Protein 2QU8 (pdb70)

Foldseek 3Di:
DFPDDQAAEEEEEAFAAPLCLVLLLCVQLVNCWDQTPCSKIWGWDDDPNGIYIYIDDPPQRRAADPPDDPVSVVVLLSNLNGLYEYEYEDACLCPSVDHLVVRLVSCVRRCVSHLAEYEYEHEPCVNQVPDDPVSVVSVVCCVVVHPRHYHYFYYYSVVGPRSVVSVVVRSVSSVVRVVVVVVVVVVVVVVVVD

Secondary structure (DSSP, 8-state):
--S--TTSEEEEEE-STTSSHHHHHHHHTTT-EEEE---EEEEEEEETTEEEEEEE-TTTTTS-GGG--HHHHHHHHHHHTSSEEEEEEEETT-TTSS-HHHHHHHHHHHHT-----EEEEEE-GGG-----HHHHHHHHHHHHH--S-EEEEE--TTT-TTHHHHHHHHHHHHHHHHHHHHHHHHHHHHHHH-

B-factor: mean 37.24, std 9.61, range [20.48, 65.01]

CATH classification: 3.40.50.300

Structure (mmCIF, N/CA/C/O backbone):
data_2QU8
#
_entry.id   2QU8
#
_cell.length_a   56.377
_cell.length_b   77.162
_cell.length_c   40.196
_cell.angle_alpha   90.000
_cell.angle_beta   90.000
_cell.angle_gamma   90.000
#
_symmetry.space_group_name_H-M   'P 21 21 2'
#
loop_
_entity.id
_entity.type
_entity.pdbx_description
1 polymer 'Putative nucleolar GTP-binding protein 1'
2 non-polymer "GUANOSINE-5'-DIPHOSPHATE"
3 water water
#
loop_
_atom_site.group_PDB
_atom_site.id
_atom_site.type_symbol
_atom_site.label_atom_id
_atom_site.label_alt_id
_atom_site.label_comp_id
_atom_site.label_asym_id
_atom_site.label_entity_id
_atom_site.label_seq_id
_atom_site.pdbx_PDB_ins_code
_atom_site.Cartn_x
_atom_site.Cartn_y
_atom_site.Cartn_z
_atom_site.occupancy
_atom_site.B_iso_or_equiv
_atom_site.auth_seq_id
_atom_site.auth_comp_id
_atom_site.auth_asym_id
_atom_site.auth_atom_id
_atom_site.pdbx_PDB_model_num
ATOM 1 N N . LEU A 1 22 ? 46.721 26.869 -5.201 1.00 49.86 22 LEU A N 1
ATOM 2 C CA . LEU A 1 22 ? 47.101 27.593 -6.452 1.00 49.53 22 LEU A CA 1
ATOM 3 C C . LEU A 1 22 ? 45.947 28.435 -7.042 1.00 49.01 22 LEU A C 1
ATOM 4 O O . LEU A 1 22 ? 46.117 29.640 -7.242 1.00 49.23 22 LEU A O 1
ATOM 9 N N . PRO A 1 23 ? 44.779 27.819 -7.338 1.00 48.39 23 PRO A N 1
ATOM 10 C CA . PRO A 1 23 ? 43.693 28.696 -7.780 1.00 47.74 23 PRO A CA 1
ATOM 11 C C . PRO A 1 23 ? 43.078 29.473 -6.621 1.00 46.98 23 PRO A C 1
ATOM 12 O O . PRO A 1 23 ? 42.419 28.884 -5.766 1.00 47.41 23 PRO A O 1
ATOM 16 N N . SER A 1 24 ? 43.318 30.781 -6.589 1.00 45.72 24 SER A N 1
ATOM 17 C CA . SER A 1 24 ? 42.681 31.683 -5.623 1.00 44.31 24 SER A CA 1
ATOM 18 C C . SER A 1 24 ? 42.629 31.151 -4.180 1.00 43.16 24 SER A C 1
ATOM 19 O O . SER A 1 24 ? 41.569 31.141 -3.549 1.00 43.40 24 SER A O 1
ATOM 21 N N . ILE A 1 25 ? 43.771 30.693 -3.675 1.00 41.68 25 ILE A N 1
ATOM 22 C CA . ILE A 1 25 ? 43.895 30.310 -2.273 1.00 40.38 25 ILE A CA 1
ATOM 23 C C . ILE A 1 25 ? 44.838 31.296 -1.591 1.00 39.24 25 ILE A C 1
ATOM 24 O O . ILE A 1 25 ? 45.926 31.565 -2.094 1.0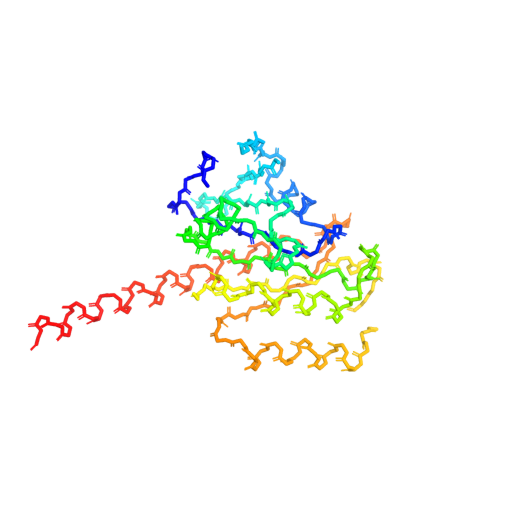0 38.84 25 ILE A O 1
ATOM 29 N N . ASN A 1 26 ? 44.424 31.832 -0.448 1.00 37.98 26 ASN A N 1
ATOM 30 C CA . ASN A 1 26 ? 45.342 32.609 0.367 1.00 36.93 26 ASN A CA 1
ATOM 31 C C . ASN A 1 26 ? 46.264 31.686 1.178 1.00 36.65 26 ASN A C 1
ATOM 32 O O . ASN A 1 26 ? 45.799 30.972 2.064 1.00 36.08 26 ASN A O 1
ATOM 37 N N . PRO A 1 27 ? 47.577 31.712 0.884 1.00 36.72 27 PRO A N 1
ATOM 38 C CA . PRO A 1 27 ? 48.531 30.783 1.515 1.00 36.61 27 PRO A CA 1
ATOM 39 C C . PRO A 1 27 ? 48.843 31.101 2.984 1.00 36.43 27 PRO A C 1
ATOM 40 O O . PRO A 1 27 ? 49.424 30.266 3.683 1.00 36.95 27 PRO A O 1
ATOM 44 N N . HIS A 1 28 ? 48.439 32.283 3.444 1.00 35.86 28 HIS A N 1
ATOM 45 C CA . HIS A 1 28 ? 48.752 32.745 4.797 1.00 35.36 28 HIS A CA 1
ATOM 46 C C . HIS A 1 28 ? 47.643 32.463 5.818 1.00 34.45 28 HIS A C 1
ATOM 47 O O . HIS A 1 28 ? 47.903 32.417 7.024 1.00 34.79 28 HIS A O 1
ATOM 54 N N . LYS A 1 29 ? 46.415 32.266 5.342 1.00 32.92 29 LYS A N 1
ATOM 55 C CA . LYS A 1 29 ? 45.284 31.982 6.229 1.00 31.81 29 LYS A CA 1
ATOM 56 C C . LYS A 1 29 ? 45.432 30.592 6.847 1.00 30.17 29 LYS A C 1
ATOM 57 O O . LYS A 1 29 ? 45.809 29.644 6.167 1.00 29.57 29 LYS A O 1
ATOM 63 N N . LYS A 1 30 ? 45.137 30.485 8.140 1.00 29.00 30 LYS A N 1
ATOM 64 C CA . LYS A 1 30 ? 45.091 29.192 8.822 1.00 28.18 30 LYS A CA 1
ATOM 65 C C . LYS A 1 30 ? 44.171 28.230 8.061 1.00 27.38 30 LYS A C 1
ATOM 66 O O . LYS A 1 30 ? 43.023 28.562 7.756 1.00 27.04 30 LYS A O 1
ATOM 72 N N . THR A 1 31 ? 44.690 27.047 7.748 1.00 26.33 31 THR A N 1
ATOM 73 C CA . THR A 1 31 ? 44.003 26.127 6.854 1.00 25.21 31 THR A CA 1
ATOM 74 C C . THR A 1 31 ? 43.977 24.695 7.371 1.00 24.73 31 THR A C 1
ATOM 75 O O . THR A 1 31 ? 44.989 24.174 7.847 1.00 24.69 31 THR A O 1
ATOM 79 N N . ILE A 1 32 ? 42.823 24.051 7.253 1.00 23.82 32 ILE A N 1
ATOM 80 C CA . ILE A 1 32 ? 42.774 22.594 7.323 1.00 23.24 32 ILE A CA 1
ATOM 81 C C . ILE A 1 32 ? 42.813 22.035 5.888 1.00 22.80 32 ILE A C 1
ATOM 82 O O . ILE A 1 32 ? 41.976 22.369 5.050 1.00 23.00 32 ILE A O 1
ATOM 87 N N . ILE A 1 33 ? 43.811 21.210 5.611 1.00 22.45 33 ILE A N 1
ATOM 88 C CA . ILE A 1 33 ? 43.941 20.568 4.307 1.00 22.53 33 ILE A CA 1
ATOM 89 C C . ILE A 1 33 ? 43.354 19.176 4.406 1.00 22.19 33 ILE A C 1
ATOM 90 O O . ILE A 1 33 ? 43.888 18.329 5.120 1.00 22.43 33 ILE A O 1
ATOM 95 N N . LEU A 1 34 ? 42.246 18.941 3.708 1.00 22.60 34 LEU A N 1
ATOM 96 C CA . LEU A 1 34 ? 41.618 17.626 3.739 1.00 22.75 34 LEU A CA 1
ATOM 97 C C . LEU A 1 34 ? 42.279 16.652 2.776 1.00 22.75 34 LEU A C 1
ATOM 98 O O . LEU A 1 34 ? 42.569 16.993 1.622 1.00 22.60 34 LEU A O 1
ATOM 103 N N . SER A 1 35 ? 42.483 15.431 3.261 1.00 22.72 35 SER A N 1
ATOM 104 C CA . SER A 1 35 ? 43.065 14.352 2.469 1.00 23.29 35 SER A CA 1
ATOM 105 C C . SER A 1 35 ? 42.448 13.015 2.888 1.00 23.07 35 SER A C 1
ATOM 106 O O . SER A 1 35 ? 41.881 12.898 3.973 1.00 23.28 35 SER A O 1
ATOM 109 N N . GLY A 1 36 ? 42.553 12.011 2.025 1.00 23.10 36 GLY A N 1
ATOM 110 C CA . GLY A 1 36 ? 41.906 10.729 2.254 1.00 22.96 36 GLY A CA 1
ATOM 111 C C . GLY A 1 36 ? 41.299 10.183 0.980 1.00 22.86 36 GLY A C 1
ATOM 112 O O . GLY A 1 36 ? 41.052 10.937 0.034 1.00 23.12 36 GLY A O 1
ATOM 113 N N . ALA A 1 37 ? 41.055 8.875 0.957 1.00 22.75 37 ALA A N 1
ATOM 114 C CA . ALA A 1 37 ? 40.526 8.186 -0.225 1.00 22.47 37 ALA A CA 1
ATOM 115 C C . ALA A 1 37 ? 39.175 8.747 -0.678 1.00 22.53 37 ALA A C 1
ATOM 116 O O . ALA A 1 37 ? 38.500 9.436 0.094 1.00 21.88 37 ALA A O 1
ATOM 118 N N . PRO A 1 38 ? 38.795 8.494 -1.954 1.00 22.76 38 PRO A N 1
ATOM 119 C CA . PRO A 1 38 ? 37.454 8.876 -2.374 1.00 22.66 38 PRO A CA 1
ATOM 120 C C . PRO A 1 38 ? 36.380 8.251 -1.483 1.00 22.67 38 PRO A C 1
ATOM 121 O O . PRO A 1 38 ? 36.506 7.097 -1.074 1.00 22.15 38 PRO A O 1
ATOM 125 N N . ASN A 1 39 ? 35.356 9.047 -1.183 1.00 23.10 39 ASN A N 1
ATOM 126 C CA . ASN A 1 39 ? 34.144 8.621 -0.468 1.00 24.18 39 ASN A CA 1
ATOM 127 C C . ASN A 1 39 ? 34.317 8.337 1.025 1.00 23.41 39 ASN A C 1
ATOM 128 O O . ASN A 1 39 ? 33.516 7.620 1.628 1.00 23.86 39 ASN A O 1
ATOM 133 N N . VAL A 1 40 ? 35.342 8.936 1.617 1.00 22.79 40 VAL A N 1
ATOM 134 C CA . VAL A 1 40 ? 35.579 8.775 3.067 1.00 22.56 40 VAL A CA 1
ATOM 135 C C . VAL A 1 40 ? 34.879 9.826 3.909 1.00 22.43 40 VAL A C 1
ATOM 136 O O . VAL A 1 40 ? 34.819 9.686 5.126 1.00 23.13 40 VAL A O 1
ATOM 140 N N . GLY A 1 41 ? 34.359 10.867 3.257 1.00 22.82 41 GLY A N 1
ATOM 141 C CA . GLY A 1 41 ? 33.620 11.949 3.935 1.00 22.66 41 GLY A CA 1
ATOM 142 C C . GLY A 1 41 ? 34.314 13.301 3.989 1.00 22.48 41 GLY A C 1
ATOM 143 O O . GLY A 1 41 ? 33.990 14.133 4.843 1.00 22.40 41 GLY A O 1
ATOM 144 N N . LYS A 1 42 ? 35.266 13.533 3.085 1.00 22.80 42 LYS A N 1
ATOM 145 C CA . LYS A 1 42 ? 36.004 14.801 3.057 1.00 22.51 42 LYS A CA 1
ATOM 146 C C . LYS A 1 42 ? 35.110 15.997 2.712 1.00 23.15 42 LYS A C 1
ATOM 147 O O . LYS A 1 42 ? 35.090 16.984 3.452 1.00 22.35 42 LYS A O 1
ATOM 153 N N . SER A 1 43 ? 34.377 15.921 1.598 1.00 23.53 43 SER A N 1
ATOM 154 C CA . SER A 1 43 ? 33.493 17.029 1.214 1.00 24.37 43 SER A CA 1
ATOM 155 C C . SER A 1 43 ? 32.393 17.247 2.246 1.00 23.98 43 SER A C 1
ATOM 156 O O . SER A 1 43 ? 32.008 18.389 2.513 1.00 24.21 43 SER A O 1
ATOM 159 N N . SER A 1 44 ? 31.897 16.155 2.826 1.00 23.48 44 SER A N 1
ATOM 160 C CA . SER A 1 44 ? 30.907 16.240 3.895 1.00 23.07 44 SER A CA 1
ATOM 161 C C . SER A 1 44 ? 31.464 17.020 5.089 1.00 22.77 44 SER A C 1
ATOM 162 O O . SER A 1 44 ? 30.802 17.902 5.628 1.00 22.34 44 SER A O 1
ATOM 165 N N . PHE A 1 45 ? 32.690 16.693 5.486 1.00 22.38 45 PHE A N 1
ATOM 166 C CA . PHE A 1 45 ? 33.321 17.338 6.634 1.00 22.10 45 PHE A CA 1
ATOM 167 C C . PHE A 1 45 ? 33.471 18.831 6.384 1.00 22.60 45 PHE A C 1
ATOM 168 O O . PHE A 1 45 ? 33.124 19.665 7.235 1.00 22.05 45 PHE A O 1
ATOM 176 N N . MET A 1 46 ? 33.987 19.162 5.202 1.00 22.33 46 MET A N 1
ATOM 177 C CA . MET A 1 46 ? 34.154 20.548 4.816 1.00 23.37 46 MET A CA 1
ATOM 178 C C . MET A 1 46 ? 32.833 21.323 4.899 1.00 22.99 46 MET A C 1
ATOM 179 O O . MET A 1 46 ? 32.779 22.409 5.482 1.00 22.47 46 MET A O 1
ATOM 184 N N . ASN A 1 47 ? 31.781 20.769 4.299 1.00 23.82 47 ASN A N 1
ATOM 185 C CA . ASN A 1 47 ? 30.455 21.414 4.297 1.00 24.77 47 ASN A CA 1
ATOM 186 C C . ASN A 1 47 ? 29.842 21.641 5.676 1.00 24.95 47 ASN A C 1
ATOM 187 O O . ASN A 1 47 ? 29.275 22.698 5.941 1.00 25.16 47 ASN A O 1
ATOM 192 N N . ILE A 1 48 ? 29.958 20.647 6.545 1.00 25.25 48 ILE A N 1
ATOM 193 C CA . ILE A 1 48 ? 29.456 20.763 7.912 1.00 25.82 48 ILE A CA 1
ATOM 194 C C . ILE A 1 48 ? 30.124 21.910 8.683 1.00 26.03 48 ILE A C 1
ATOM 195 O O . ILE A 1 48 ? 29.433 22.802 9.189 1.00 25.99 48 ILE A O 1
ATOM 200 N N . VAL A 1 49 ? 31.456 21.902 8.748 1.00 26.41 49 VAL A N 1
ATOM 201 C CA . VAL A 1 49 ? 32.195 22.861 9.576 1.00 26.61 49 VAL A CA 1
ATOM 202 C C . VAL A 1 49 ? 32.177 24.281 9.010 1.00 27.05 49 VAL A C 1
ATOM 203 O O . VAL A 1 49 ? 32.306 25.245 9.752 1.00 27.10 49 VAL A O 1
ATOM 207 N N . SER A 1 50 ? 32.002 24.413 7.699 1.00 27.57 50 SER A N 1
ATOM 208 C CA . SER A 1 50 ? 31.965 25.734 7.091 1.00 28.35 50 SER A CA 1
ATOM 209 C C . SER A 1 50 ? 30.533 26.253 6.879 1.00 28.83 50 SER A C 1
ATOM 210 O O . SER A 1 50 ? 30.345 27.344 6.340 1.00 28.77 50 SER A O 1
ATOM 213 N N . ARG A 1 51 ? 29.542 25.476 7.324 1.00 29.40 51 ARG A N 1
ATOM 214 C CA . ARG A 1 51 ? 28.120 25.734 7.040 1.00 30.15 51 ARG A CA 1
ATOM 215 C C . ARG A 1 51 ? 27.907 26.013 5.551 1.00 30.46 51 ARG A C 1
ATOM 216 O O . ARG A 1 51 ? 27.175 26.934 5.173 1.00 30.33 51 ARG A O 1
ATOM 224 N N . ALA A 1 52 ? 28.573 25.211 4.722 1.00 30.99 52 ALA A N 1
ATOM 225 C CA . ALA A 1 52 ? 28.560 25.344 3.258 1.00 31.50 52 ALA A CA 1
ATOM 226 C C . ALA A 1 52 ? 29.036 26.695 2.705 1.00 31.91 52 ALA A C 1
ATOM 227 O O . ALA A 1 52 ? 28.745 27.035 1.548 1.00 32.27 52 ALA A O 1
ATOM 229 N N . ASN A 1 53 ? 29.790 27.453 3.505 1.00 32.35 53 ASN A N 1
ATOM 230 C CA . ASN A 1 53 ? 30.411 28.686 3.009 1.00 32.83 53 ASN A CA 1
ATOM 231 C C . ASN A 1 53 ? 31.653 28.314 2.215 1.00 33.00 53 ASN A C 1
ATOM 232 O O . ASN A 1 53 ? 32.771 28.365 2.719 1.00 32.71 53 ASN A O 1
ATOM 237 N N . VAL A 1 54 ? 31.421 27.929 0.966 1.00 33.38 54 VAL A N 1
ATOM 238 C CA . VAL A 1 54 ? 32.393 27.211 0.168 1.00 34.05 54 VAL A CA 1
ATOM 239 C C . VAL A 1 54 ? 32.516 27.864 -1.203 1.00 35.33 54 VAL A C 1
ATOM 240 O O . VAL A 1 54 ? 31.519 28.050 -1.920 1.00 34.96 54 VAL A O 1
ATOM 244 N N . ASP A 1 55 ? 33.743 28.238 -1.548 1.00 36.31 55 ASP A N 1
ATOM 245 C CA . ASP A 1 55 ? 34.028 28.723 -2.882 1.00 37.79 55 ASP A CA 1
ATOM 246 C C . ASP A 1 55 ? 34.498 27.563 -3.740 1.00 38.17 55 ASP A C 1
ATOM 247 O O . ASP A 1 55 ? 35.399 26.815 -3.358 1.00 37.98 55 ASP A O 1
ATOM 252 N N . VAL A 1 56 ? 33.850 27.398 -4.886 1.00 39.14 56 VAL A N 1
ATOM 253 C CA . VAL A 1 56 ? 34.227 26.368 -5.841 1.00 40.09 56 VAL A CA 1
ATOM 254 C C . VAL A 1 56 ? 35.162 27.008 -6.850 1.00 40.88 56 VAL A C 1
ATOM 255 O O . VAL A 1 56 ? 34.777 27.922 -7.581 1.00 40.85 56 VAL A O 1
ATOM 259 N N . GLN A 1 57 ? 36.402 26.537 -6.867 1.00 41.99 57 GLN A N 1
ATOM 260 C CA . GLN A 1 57 ? 37.412 27.084 -7.759 1.00 43.26 57 GLN A CA 1
ATOM 261 C C . GLN A 1 57 ? 37.892 25.988 -8.695 1.00 43.51 57 GLN A C 1
ATOM 262 O O . GLN A 1 57 ? 37.917 24.814 -8.319 1.00 43.65 57 GLN A O 1
ATOM 268 N N . SER A 1 58 ? 38.232 26.367 -9.924 1.00 43.84 58 SER A N 1
ATOM 269 C CA . SER A 1 58 ? 38.669 25.395 -10.922 1.00 44.43 58 SER A CA 1
ATOM 270 C C . SER A 1 58 ? 40.141 25.562 -11.281 1.00 44.51 58 SER A C 1
ATOM 271 O O . SER A 1 58 ? 40.701 26.659 -11.188 1.00 44.40 58 SER A O 1
ATOM 274 N N . TYR A 1 59 ? 40.760 24.455 -11.671 1.00 44.60 59 TYR A N 1
ATOM 275 C CA . TYR A 1 59 ? 42.137 24.459 -12.131 1.00 45.14 59 TYR A CA 1
ATOM 276 C C . TYR A 1 59 ? 42.188 24.851 -13.605 1.00 45.18 59 TYR A C 1
ATOM 277 O O . TYR A 1 59 ? 41.522 24.235 -14.441 1.00 45.43 59 TYR A O 1
ATOM 286 N N . ASN A 1 65 ? 37.901 20.327 -9.817 1.00 42.14 65 ASN A N 1
ATOM 287 C CA . ASN A 1 65 ? 37.343 21.323 -8.902 1.00 41.81 65 ASN A CA 1
ATOM 288 C C . ASN A 1 65 ? 38.029 21.335 -7.537 1.00 41.15 65 ASN A C 1
ATOM 289 O O . ASN A 1 65 ? 38.191 20.295 -6.895 1.00 41.52 65 ASN A O 1
ATOM 294 N N . LEU A 1 66 ? 38.445 22.524 -7.118 1.00 40.07 66 LEU A N 1
ATOM 295 C CA . LEU A 1 66 ? 39.033 22.736 -5.806 1.00 38.95 66 LEU A CA 1
ATOM 296 C C . LEU A 1 66 ? 37.998 23.442 -4.934 1.00 38.00 66 LEU A C 1
ATOM 297 O O . LEU A 1 66 ? 37.290 24.328 -5.402 1.00 38.20 66 LEU A O 1
ATOM 302 N N . TYR A 1 67 ? 37.897 23.038 -3.674 1.00 36.63 67 TYR A N 1
ATOM 303 C CA . TYR A 1 67 ? 36.884 23.582 -2.776 1.00 35.41 67 TYR A CA 1
ATOM 304 C C . TYR A 1 67 ? 37.525 24.245 -1.569 1.00 34.50 67 TYR A C 1
ATOM 305 O O . TYR A 1 67 ? 38.406 23.660 -0.931 1.00 33.80 67 TYR A O 1
ATOM 314 N N . VAL A 1 68 ? 37.098 25.474 -1.282 1.00 33.27 68 VAL A N 1
ATOM 315 C CA . VAL A 1 68 ? 37.580 26.208 -0.113 1.00 32.44 68 VAL A CA 1
ATOM 316 C C . VAL A 1 68 ? 36.408 26.618 0.772 1.00 32.10 68 VAL A C 1
ATOM 317 O O . VAL A 1 68 ? 35.656 27.534 0.437 1.00 31.60 68 VAL A O 1
ATOM 321 N N . GLY A 1 69 ? 36.258 25.922 1.891 1.00 31.71 69 GLY A N 1
ATOM 322 C CA . GLY A 1 69 ? 35.282 26.291 2.912 1.00 32.33 69 GLY A CA 1
ATOM 323 C C . GLY A 1 69 ? 35.891 27.305 3.863 1.00 32.62 69 GLY A C 1
ATOM 324 O O . GLY A 1 69 ? 37.112 27.367 4.000 1.00 32.45 69 GLY A O 1
ATOM 325 N N . HIS A 1 70 ? 35.041 28.099 4.509 1.00 33.11 70 HIS A N 1
ATOM 326 C CA . HIS A 1 70 ? 35.473 29.116 5.465 1.00 34.03 70 HIS A CA 1
ATOM 327 C C . HIS A 1 70 ? 34.716 28.989 6.779 1.00 34.76 70 HIS A C 1
ATOM 328 O O . HIS A 1 70 ? 33.509 28.714 6.790 1.00 34.78 70 HIS A O 1
ATOM 335 N N . PHE A 1 71 ? 35.425 29.188 7.886 1.00 35.54 71 PHE A N 1
ATOM 336 C CA . PHE A 1 71 ? 34.795 29.228 9.204 1.00 36.58 71 PHE A CA 1
ATOM 337 C C . PHE A 1 71 ? 35.633 30.007 10.212 1.00 37.70 71 PHE A C 1
ATOM 338 O O . PHE A 1 71 ? 36.839 30.182 10.033 1.00 37.39 71 PHE A O 1
ATOM 346 N N . ASP A 1 72 ? 34.971 30.482 11.260 1.00 39.25 72 ASP A N 1
ATOM 347 C CA . ASP A 1 72 ? 35.644 31.097 12.385 1.00 41.11 72 ASP A CA 1
ATOM 348 C C . ASP A 1 72 ? 35.635 30.148 13.561 1.00 42.05 72 ASP A C 1
ATOM 349 O O . ASP A 1 72 ? 34.655 29.436 13.803 1.00 42.21 72 ASP A O 1
ATOM 354 N N . HIS A 1 73 ? 36.748 30.130 14.279 1.00 43.22 73 HIS A N 1
ATOM 355 C CA . HIS A 1 73 ? 36.813 29.443 15.549 1.00 44.41 73 HIS A CA 1
ATOM 356 C C . HIS A 1 73 ? 37.629 30.259 16.535 1.00 44.50 73 HIS A C 1
ATOM 357 O O . HIS A 1 73 ? 38.802 30.562 16.290 1.00 44.63 73 HIS A O 1
ATOM 364 N N . LYS A 1 74 ? 36.980 30.616 17.641 1.00 44.92 74 LYS A N 1
ATOM 365 C CA . LYS A 1 74 ? 37.600 31.381 18.722 1.00 44.96 74 LYS A CA 1
ATOM 366 C C . LYS A 1 74 ? 38.258 32.651 18.182 1.00 44.50 74 LYS A C 1
ATOM 367 O O . LYS A 1 74 ? 39.462 32.871 18.352 1.00 44.60 74 LYS A O 1
ATOM 373 N N . LEU A 1 75 ? 37.439 33.458 17.503 1.00 43.79 75 LEU A N 1
ATOM 374 C CA . LEU A 1 75 ? 37.809 34.783 16.968 1.00 43.11 75 LEU A CA 1
ATOM 375 C C . LEU A 1 75 ? 38.824 34.766 15.819 1.00 42.44 75 LEU A C 1
ATOM 376 O O . LEU A 1 75 ? 39.230 35.817 15.325 1.00 42.41 75 LEU A O 1
ATOM 381 N N . ASN A 1 76 ? 39.219 33.570 15.395 1.00 41.54 76 ASN A N 1
ATOM 382 C CA . ASN A 1 76 ? 40.167 33.406 14.306 1.00 40.62 76 ASN A CA 1
ATOM 383 C C . ASN A 1 76 ? 39.488 32.867 13.058 1.00 39.61 76 ASN A C 1
ATOM 384 O O . ASN A 1 76 ? 38.561 32.071 13.141 1.00 39.34 76 ASN A O 1
ATOM 389 N N . LYS A 1 77 ? 39.959 33.311 11.902 1.00 38.69 77 LYS A N 1
ATOM 390 C CA . LYS A 1 77 ? 39.378 32.899 10.627 1.00 37.80 77 LYS A CA 1
ATOM 391 C C . LYS A 1 77 ? 40.144 31.729 10.003 1.00 36.33 77 LYS A C 1
ATOM 392 O O . LYS A 1 77 ? 41.377 31.739 9.923 1.00 36.48 77 LYS A O 1
ATOM 398 N N . TYR A 1 78 ? 39.398 30.719 9.569 1.00 34.40 78 TYR A N 1
ATOM 399 C CA . TYR A 1 78 ? 39.987 29.519 8.988 1.00 32.71 78 TYR A CA 1
ATOM 400 C C . TYR A 1 78 ? 39.446 29.231 7.597 1.00 31.15 78 TYR A C 1
ATOM 401 O O . TYR A 1 78 ? 38.321 29.599 7.261 1.00 29.95 78 TYR A O 1
ATOM 410 N N . GLN A 1 79 ? 40.265 28.569 6.792 1.00 29.98 79 GLN A N 1
ATOM 411 C CA . GLN A 1 79 ? 39.765 27.924 5.590 1.00 28.99 79 GLN A CA 1
ATOM 412 C C . GLN A 1 79 ? 39.968 26.414 5.673 1.00 27.83 79 GLN A C 1
ATOM 413 O O . GLN A 1 79 ? 40.826 25.926 6.403 1.00 27.40 79 GLN A O 1
ATOM 419 N N . ILE A 1 80 ? 39.147 25.673 4.947 1.00 26.72 80 ILE A N 1
ATOM 420 C CA . ILE A 1 80 ? 39.306 24.239 4.874 1.00 25.85 80 ILE A CA 1
ATOM 421 C C . ILE A 1 80 ? 39.203 23.825 3.404 1.00 25.76 80 ILE A C 1
ATOM 422 O O . ILE A 1 80 ? 38.228 24.146 2.727 1.00 26.09 80 ILE A O 1
ATOM 427 N N . ILE A 1 81 ? 40.240 23.154 2.915 1.00 25.26 81 ILE A N 1
ATOM 428 C CA . ILE A 1 81 ? 40.383 22.874 1.489 1.00 25.49 81 ILE A CA 1
ATOM 429 C C . ILE A 1 81 ? 40.228 21.389 1.177 1.00 25.39 81 ILE A C 1
ATOM 430 O O . ILE A 1 81 ? 40.795 20.527 1.859 1.00 25.14 81 ILE A O 1
ATOM 435 N N . ASP A 1 82 ? 39.453 21.109 0.134 1.00 24.85 82 ASP A N 1
ATOM 436 C CA . ASP A 1 82 ? 39.220 19.758 -0.346 1.00 25.06 82 ASP A CA 1
ATOM 437 C C . ASP A 1 82 ? 39.614 19.758 -1.824 1.00 25.20 82 ASP A C 1
ATOM 438 O O . ASP A 1 82 ? 39.138 20.590 -2.598 1.00 24.81 82 ASP A O 1
ATOM 443 N N . THR A 1 83 ? 40.505 18.849 -2.201 1.00 25.83 83 THR A N 1
ATOM 444 C CA . THR A 1 83 ? 40.967 18.750 -3.587 1.00 27.35 83 THR A CA 1
ATOM 445 C C . THR A 1 83 ? 40.752 17.347 -4.130 1.00 27.27 83 THR A C 1
ATOM 446 O O . THR A 1 83 ? 41.705 16.580 -4.246 1.00 27.88 83 THR A O 1
ATOM 450 N N . PRO A 1 84 ? 39.492 16.993 -4.449 1.00 27.61 84 PRO A N 1
ATOM 451 C CA . PRO A 1 84 ? 39.268 15.641 -4.962 1.00 27.90 84 PRO A CA 1
ATOM 452 C C . PRO A 1 84 ? 40.054 15.431 -6.262 1.00 28.30 84 PRO A C 1
ATOM 453 O O . PRO A 1 84 ? 40.147 16.347 -7.088 1.00 28.65 84 PRO A O 1
ATOM 457 N N . GLY A 1 85 ? 40.658 14.256 -6.397 1.00 28.68 85 GLY A N 1
ATOM 458 C CA . GLY A 1 85 ? 41.495 13.936 -7.547 1.00 28.98 85 GLY A CA 1
ATOM 459 C C . GLY A 1 85 ? 42.977 14.147 -7.299 1.00 29.16 85 GLY A C 1
ATOM 460 O O . GLY A 1 85 ? 43.804 13.573 -8.003 1.00 29.10 85 GLY A O 1
ATOM 461 N N . LEU A 1 86 ? 43.326 14.962 -6.299 1.00 29.26 86 LEU A N 1
ATOM 462 C CA . LEU A 1 86 ? 44.742 15.215 -5.986 1.00 29.06 86 LEU A CA 1
ATOM 463 C C . LEU A 1 86 ? 45.231 14.555 -4.691 1.00 28.99 86 LEU A C 1
ATOM 464 O O . LEU A 1 86 ? 46.222 13.821 -4.691 1.00 29.37 86 LEU A O 1
ATOM 469 N N . LEU A 1 87 ? 44.536 14.810 -3.591 1.00 28.90 87 LEU A N 1
ATOM 470 C CA . LEU A 1 87 ? 44.975 14.323 -2.282 1.00 28.46 87 LEU A CA 1
ATOM 471 C C . LEU A 1 87 ? 44.169 13.121 -1.792 1.00 28.53 87 LEU A C 1
ATOM 472 O O . LEU A 1 87 ? 44.072 12.856 -0.580 1.00 28.05 87 LEU A O 1
ATOM 477 N N . ASP A 1 88 ? 43.619 12.379 -2.751 1.00 28.20 88 ASP A N 1
ATOM 478 C CA . ASP A 1 88 ? 42.787 11.207 -2.472 1.00 28.64 88 ASP A CA 1
ATOM 479 C C . ASP A 1 88 ? 43.345 9.942 -3.118 1.00 28.83 88 ASP A C 1
ATOM 480 O O . ASP A 1 88 ? 42.721 8.880 -3.063 1.00 28.89 88 ASP A O 1
ATOM 485 N N . ARG A 1 89 ? 44.517 10.068 -3.735 1.00 28.87 89 ARG A N 1
ATOM 486 C CA . ARG A 1 89 ? 45.175 8.943 -4.392 1.00 29.29 89 ARG A CA 1
ATOM 487 C C . ARG A 1 89 ? 46.693 9.145 -4.424 1.00 29.38 89 ARG A C 1
ATOM 488 O O . ARG A 1 89 ? 47.180 10.272 -4.281 1.00 29.05 89 ARG A O 1
ATOM 496 N N . ALA A 1 90 ? 47.426 8.048 -4.610 1.00 29.60 90 ALA A N 1
ATOM 497 C CA . ALA A 1 90 ? 48.885 8.076 -4.609 1.00 30.05 90 ALA A CA 1
ATOM 498 C C . ALA A 1 90 ? 49.437 8.948 -5.733 1.00 30.65 90 ALA A C 1
ATOM 499 O O . ALA A 1 90 ? 48.785 9.155 -6.758 1.00 29.98 90 ALA A O 1
ATOM 501 N N . PHE A 1 91 ? 50.645 9.459 -5.522 1.00 31.97 91 PHE A N 1
ATOM 502 C CA . PHE A 1 91 ? 51.232 10.480 -6.390 1.00 33.11 91 PHE A CA 1
ATOM 503 C C . PHE A 1 91 ? 51.956 9.959 -7.635 1.00 34.36 91 PHE A C 1
ATOM 504 O O . PHE A 1 91 ? 52.292 10.743 -8.530 1.00 34.55 91 PHE A O 1
ATOM 512 N N . GLU A 1 92 ? 52.183 8.646 -7.692 1.00 35.88 92 GLU A N 1
ATOM 513 C CA . GLU A 1 92 ? 52.917 8.002 -8.789 1.00 37.42 92 GLU A CA 1
ATOM 514 C C . GLU A 1 92 ? 52.431 8.374 -10.188 1.00 37.79 92 GLU A C 1
ATOM 515 O O . GLU A 1 92 ? 53.229 8.459 -11.121 1.00 37.88 92 GLU A O 1
ATOM 521 N N . ASN A 1 93 ? 51.124 8.577 -10.324 1.00 38.58 93 ASN A N 1
ATOM 522 C CA . ASN A 1 93 ? 50.497 8.792 -11.626 1.00 39.12 93 ASN A CA 1
ATOM 523 C C . ASN A 1 93 ? 50.338 10.267 -12.003 1.00 39.14 93 ASN A C 1
ATOM 524 O O . ASN A 1 93 ? 49.973 10.581 -13.137 1.00 39.23 93 ASN A O 1
ATOM 529 N N . ARG A 1 94 ? 50.602 11.168 -11.054 1.00 39.07 94 ARG A N 1
ATOM 530 C CA . ARG A 1 94 ? 50.492 12.607 -11.306 1.00 38.76 94 ARG A CA 1
ATOM 531 C C . ARG A 1 94 ? 51.501 13.068 -12.353 1.00 38.33 94 ARG A C 1
ATOM 532 O O . ARG A 1 94 ? 52.622 12.554 -12.421 1.00 37.95 94 ARG A O 1
ATOM 540 N N . ASN A 1 95 ? 51.095 14.036 -13.170 1.00 38.22 95 ASN A N 1
ATOM 541 C CA . ASN A 1 95 ? 52.018 14.724 -14.073 1.00 38.01 95 ASN A CA 1
ATOM 542 C C . ASN A 1 95 ? 52.671 15.911 -13.343 1.00 37.70 95 ASN A C 1
ATOM 543 O O . ASN A 1 95 ? 52.366 16.164 -12.166 1.00 37.42 95 ASN A O 1
ATOM 548 N N . THR A 1 96 ? 53.556 16.633 -14.032 1.00 37.34 96 THR A N 1
ATOM 549 C CA . THR A 1 96 ? 54.272 17.773 -13.429 1.00 37.03 96 THR A CA 1
ATOM 550 C C . THR A 1 96 ? 53.330 18.854 -12.869 1.00 36.52 96 THR A C 1
ATOM 551 O O . THR A 1 96 ? 53.407 19.177 -11.683 1.00 36.43 96 THR A O 1
ATOM 555 N N . ILE A 1 97 ? 52.430 19.375 -13.705 1.00 36.02 97 ILE A N 1
ATOM 556 C CA . ILE A 1 97 ? 51.462 20.406 -13.291 1.00 35.84 97 ILE A CA 1
ATOM 557 C C . ILE A 1 97 ? 50.628 20.013 -12.060 1.00 35.59 97 ILE A C 1
ATOM 558 O O . ILE A 1 97 ? 50.424 20.837 -11.162 1.00 35.25 97 ILE A O 1
ATOM 563 N N . GLU A 1 98 ? 50.147 18.768 -12.026 1.00 35.01 98 GLU A N 1
ATOM 564 C CA . GLU A 1 98 ? 49.417 18.249 -10.862 1.00 35.05 98 GLU A CA 1
ATOM 565 C C . GLU A 1 98 ? 50.297 18.259 -9.618 1.00 34.16 98 GLU A C 1
ATOM 566 O O . GLU A 1 98 ? 49.866 18.701 -8.549 1.00 33.69 98 GLU A O 1
ATOM 572 N N . MET A 1 99 ? 51.532 17.775 -9.768 1.00 33.77 99 MET A N 1
ATOM 573 C CA . MET A 1 99 ? 52.492 17.766 -8.668 1.00 33.27 99 MET A CA 1
ATOM 574 C C . MET A 1 99 ? 52.777 19.143 -8.098 1.00 33.09 99 MET A C 1
ATOM 575 O O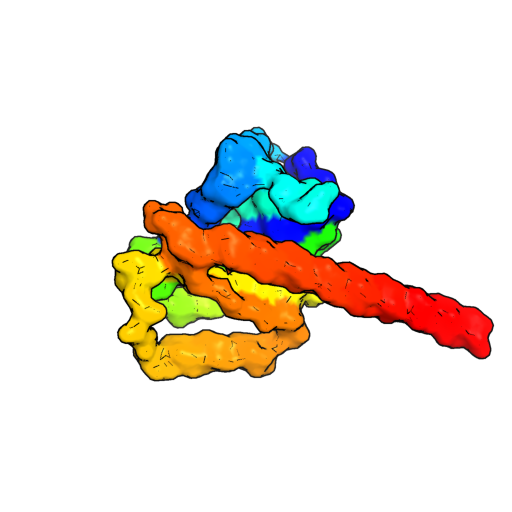 . MET A 1 99 ? 52.889 19.277 -6.883 1.00 32.91 99 MET A O 1
ATOM 580 N N . THR A 1 100 ? 52.876 20.153 -8.969 1.00 33.33 100 THR A N 1
ATOM 581 C CA . THR A 1 100 ? 53.134 21.541 -8.557 1.00 33.50 100 THR A CA 1
ATOM 582 C C . THR A 1 100 ? 51.961 22.078 -7.758 1.00 33.41 100 THR A C 1
ATOM 583 O O . THR A 1 100 ? 52.144 22.806 -6.772 1.00 33.04 100 THR A O 1
ATOM 587 N N . THR A 1 101 ? 50.752 21.709 -8.193 1.00 33.36 101 THR A N 1
ATOM 588 C CA . THR A 1 101 ? 49.525 22.031 -7.470 1.00 32.94 101 THR A CA 1
ATOM 589 C C . THR A 1 101 ? 49.533 21.367 -6.091 1.00 32.42 101 THR A C 1
ATOM 590 O O . THR A 1 101 ? 49.301 22.027 -5.079 1.00 32.55 101 THR A O 1
ATOM 594 N N . ILE A 1 102 ? 49.827 20.069 -6.054 1.00 31.96 102 ILE A N 1
ATOM 595 C CA . ILE A 1 102 ? 49.913 19.330 -4.798 1.00 31.86 102 ILE A CA 1
ATOM 596 C C . ILE A 1 102 ? 50.965 19.942 -3.870 1.00 32.10 102 ILE A C 1
ATOM 597 O O . ILE A 1 102 ? 50.701 20.186 -2.686 1.00 32.14 102 ILE A O 1
ATOM 602 N N . THR A 1 103 ? 52.151 20.183 -4.423 1.00 32.07 103 THR A N 1
ATOM 603 C CA . THR A 1 103 ? 53.249 20.781 -3.677 1.00 32.51 103 THR A CA 1
ATOM 604 C C . THR A 1 103 ? 52.907 22.197 -3.186 1.00 32.37 103 THR A C 1
ATOM 605 O O . THR A 1 103 ? 53.215 22.540 -2.050 1.00 32.50 103 THR A O 1
ATOM 609 N N . ALA A 1 104 ? 52.239 22.992 -4.024 1.00 32.90 104 ALA A N 1
ATOM 610 C CA . ALA A 1 104 ? 51.815 24.348 -3.631 1.00 33.54 104 ALA A CA 1
ATOM 611 C C . ALA A 1 104 ? 50.894 24.341 -2.401 1.00 34.10 104 ALA A C 1
ATOM 612 O O . ALA A 1 104 ? 51.022 25.190 -1.520 1.00 33.87 104 ALA A O 1
ATOM 614 N N . LEU A 1 105 ? 49.987 23.364 -2.352 1.00 34.92 105 LEU A N 1
ATOM 615 C CA . LEU A 1 105 ? 49.093 23.156 -1.213 1.00 35.67 105 LEU A CA 1
ATOM 616 C C . LEU A 1 105 ? 49.825 22.743 0.056 1.00 35.79 105 LEU A C 1
ATOM 617 O O . LEU A 1 105 ? 49.464 23.158 1.158 1.00 36.02 105 LEU A O 1
ATOM 622 N N . ALA A 1 106 ? 50.848 21.910 -0.113 1.00 36.11 106 ALA A N 1
ATOM 623 C CA . ALA A 1 106 ? 51.685 21.445 0.987 1.00 35.96 106 ALA A CA 1
ATOM 624 C C . ALA A 1 106 ? 52.516 22.555 1.630 1.00 35.95 106 ALA A C 1
ATOM 625 O O . ALA A 1 106 ? 53.053 22.374 2.722 1.00 36.59 106 ALA A O 1
ATOM 627 N N . HIS A 1 107 ? 52.612 23.702 0.960 1.00 35.88 107 HIS A N 1
ATOM 628 C CA . HIS A 1 107 ? 53.359 24.853 1.478 1.00 35.31 107 HIS A CA 1
ATOM 629 C C . HIS A 1 107 ? 52.483 25.951 2.087 1.00 35.06 107 HIS A C 1
ATOM 630 O O . HIS A 1 107 ? 52.988 27.006 2.460 1.00 35.10 107 HIS A O 1
ATOM 637 N N . ILE A 1 108 ? 51.178 25.698 2.191 1.00 34.87 108 ILE A N 1
ATOM 638 C CA . ILE A 1 108 ? 50.227 26.637 2.811 1.00 34.46 108 ILE A CA 1
ATOM 639 C C . ILE A 1 108 ? 50.354 26.590 4.342 1.00 33.79 108 ILE A C 1
ATOM 640 O O . ILE A 1 108 ? 50.922 25.646 4.889 1.00 33.80 108 ILE A O 1
ATOM 645 N N . ASN A 1 109 ? 49.824 27.611 5.018 1.00 32.77 109 ASN A N 1
ATOM 646 C CA . ASN A 1 109 ? 49.780 27.673 6.483 1.00 32.05 109 ASN A CA 1
ATOM 647 C C . ASN A 1 109 ? 48.707 26.713 7.013 1.00 31.59 109 ASN A C 1
ATOM 648 O O . ASN A 1 109 ? 47.637 27.140 7.449 1.00 31.68 109 ASN A O 1
ATOM 653 N N . GLY A 1 110 ? 48.993 25.413 6.971 1.00 31.21 110 GLY A N 1
ATOM 654 C CA . GLY A 1 110 ? 47.967 24.411 7.266 1.00 30.37 110 GLY A CA 1
ATOM 655 C C . GLY A 1 110 ? 48.317 23.199 8.114 1.00 30.00 110 GLY A C 1
ATOM 656 O O . GLY A 1 110 ? 49.493 22.866 8.316 1.00 29.96 110 GLY A O 1
ATOM 657 N N . VAL A 1 111 ? 47.266 22.554 8.616 1.00 28.74 111 VAL A N 1
ATOM 658 C CA . VAL A 1 111 ? 47.346 21.261 9.278 1.00 28.16 111 VAL A CA 1
ATOM 659 C C . VAL A 1 111 ? 46.592 20.272 8.378 1.00 27.58 111 VAL A C 1
ATOM 660 O O . VAL A 1 111 ? 45.591 20.639 7.769 1.00 27.41 111 VAL A O 1
ATOM 664 N N . ILE A 1 112 ? 47.076 19.039 8.276 1.00 26.92 112 ILE A N 1
ATOM 665 C CA . ILE A 1 112 ? 46.410 18.033 7.435 1.00 26.64 112 ILE A CA 1
ATOM 666 C C . ILE A 1 112 ? 45.348 17.317 8.240 1.00 25.95 112 ILE A C 1
ATOM 667 O O . ILE A 1 112 ? 45.593 16.916 9.379 1.00 26.40 112 ILE A O 1
ATOM 672 N N . LEU A 1 113 ? 44.157 17.181 7.668 1.00 24.77 113 LEU A N 1
ATOM 673 C CA . LEU A 1 113 ? 43.188 16.241 8.203 1.00 23.83 113 LEU A CA 1
ATOM 674 C C . LEU A 1 113 ? 43.052 15.105 7.193 1.00 23.55 113 LEU A C 1
ATOM 675 O O . LEU A 1 113 ? 42.422 15.274 6.148 1.00 23.19 113 LEU A O 1
ATOM 680 N N . PHE A 1 114 ? 43.676 13.972 7.509 1.00 23.21 114 PHE A N 1
ATOM 681 C CA . PHE A 1 114 ? 43.588 12.760 6.700 1.00 22.94 114 PHE A CA 1
ATOM 682 C C . PHE A 1 114 ? 42.501 11.869 7.272 1.00 23.09 114 PHE A C 1
ATOM 683 O O . PHE A 1 114 ? 42.610 11.365 8.399 1.00 22.89 114 PHE A O 1
ATOM 691 N N . ILE A 1 115 ? 41.452 11.676 6.481 1.00 22.67 115 ILE A N 1
ATOM 692 C CA . ILE A 1 115 ? 40.293 10.936 6.926 1.00 22.86 115 ILE A CA 1
ATOM 693 C C . ILE A 1 115 ? 40.334 9.492 6.437 1.00 23.40 115 ILE A C 1
ATOM 694 O O . ILE A 1 115 ? 40.526 9.230 5.243 1.00 22.94 115 ILE A O 1
ATOM 699 N N . ILE A 1 116 ? 40.174 8.576 7.392 1.00 23.50 116 ILE A N 1
ATOM 700 C CA . ILE A 1 116 ? 40.002 7.158 7.138 1.00 24.01 116 ILE A CA 1
ATOM 701 C C . ILE A 1 116 ? 38.557 6.794 7.466 1.00 24.66 116 ILE A C 1
ATOM 702 O O . ILE A 1 116 ? 38.076 7.037 8.579 1.00 24.78 116 ILE A O 1
ATOM 707 N N . ASP A 1 117 ? 37.870 6.239 6.474 1.00 24.61 117 ASP A N 1
ATOM 708 C CA . ASP A 1 117 ? 36.554 5.632 6.652 1.00 24.95 117 ASP A CA 1
ATOM 709 C C . ASP A 1 117 ? 36.720 4.217 7.238 1.00 25.09 117 ASP A C 1
ATOM 710 O O . ASP A 1 117 ? 37.003 3.257 6.511 1.00 24.49 117 ASP A O 1
ATOM 715 N N . ILE A 1 118 ? 36.559 4.095 8.560 1.00 25.59 118 ILE A N 1
ATOM 716 C CA . ILE A 1 118 ? 36.746 2.805 9.239 1.00 25.88 118 ILE A CA 1
ATOM 717 C C . ILE A 1 118 ? 35.617 1.805 9.015 1.00 26.56 118 ILE A C 1
ATOM 718 O O . ILE A 1 118 ? 35.741 0.648 9.398 1.00 27.17 118 ILE A O 1
ATOM 723 N N . SER A 1 119 ? 34.519 2.249 8.408 1.00 27.15 119 SER A N 1
ATOM 724 C CA . SER A 1 119 ? 33.461 1.333 7.978 1.00 27.61 119 SER A CA 1
ATOM 725 C C . SER A 1 119 ? 33.787 0.642 6.639 1.00 28.21 119 SER A C 1
ATOM 726 O O . SER A 1 119 ? 33.145 -0.353 6.279 1.00 28.64 119 SER A O 1
ATOM 729 N N . GLU A 1 120 ? 34.769 1.188 5.918 1.00 28.44 120 GLU A N 1
ATOM 730 C CA . GLU A 1 120 ? 35.231 0.694 4.606 1.00 29.18 120 GLU A CA 1
ATOM 731 C C . GLU A 1 120 ? 34.199 0.791 3.466 1.00 29.26 120 GLU A C 1
ATOM 732 O O . GLU A 1 120 ? 34.441 0.285 2.370 1.00 29.52 120 GLU A O 1
ATOM 738 N N . GLN A 1 121 ? 33.071 1.456 3.725 1.00 29.46 121 GLN A N 1
ATOM 739 C CA . GLN A 1 121 ? 32.026 1.698 2.717 1.00 29.37 121 GLN A CA 1
ATOM 740 C C . GLN A 1 121 ? 32.535 2.499 1.510 1.00 28.90 121 GLN A C 1
ATOM 741 O O . GLN A 1 121 ? 31.948 2.425 0.424 1.00 28.26 121 GLN A O 1
ATOM 747 N N . CYS A 1 122 ? 33.627 3.246 1.714 1.00 27.87 122 CYS A N 1
ATOM 748 C CA . CYS A 1 122 ? 34.286 4.024 0.662 1.00 27.47 122 CYS A CA 1
ATOM 749 C C . CYS A 1 122 ? 34.834 3.136 -0.457 1.00 27.31 122 CYS A C 1
ATOM 750 O O . CYS A 1 122 ? 35.133 3.616 -1.550 1.00 26.99 122 CYS A O 1
ATOM 753 N N . GLY A 1 123 ? 34.981 1.849 -0.166 1.00 27.34 123 GLY A N 1
ATOM 754 C CA . GLY A 1 123 ? 35.426 0.876 -1.167 1.00 27.53 123 GLY A CA 1
ATOM 755 C C . GLY A 1 123 ? 36.863 0.409 -0.993 1.00 27.48 123 GLY A C 1
ATOM 756 O O . GLY A 1 123 ? 37.330 -0.438 -1.745 1.00 27.76 123 GLY A O 1
ATOM 757 N N . LEU A 1 124 ? 37.562 0.959 -0.004 1.00 27.35 124 LEU A N 1
ATOM 758 C CA . LEU A 1 124 ? 38.928 0.527 0.306 1.00 27.52 124 LEU A CA 1
ATOM 759 C C . LEU A 1 124 ? 39.035 0.125 1.778 1.00 27.46 124 LEU A C 1
ATOM 760 O O . LEU A 1 124 ? 38.369 0.711 2.641 1.00 26.82 124 LEU A O 1
ATOM 765 N N . THR A 1 125 ? 39.859 -0.883 2.060 1.00 27.35 125 THR A N 1
ATOM 766 C CA . THR A 1 125 ? 40.015 -1.348 3.439 1.00 27.58 125 THR A CA 1
ATOM 767 C C . THR A 1 125 ? 40.792 -0.320 4.252 1.00 27.48 125 THR A C 1
ATOM 768 O O . THR A 1 125 ? 41.449 0.556 3.698 1.00 27.08 125 THR A O 1
ATOM 772 N N . ILE A 1 126 ? 40.722 -0.441 5.571 1.00 27.83 126 ILE A N 1
ATOM 773 C CA . ILE A 1 126 ? 41.521 0.409 6.433 1.00 28.65 126 ILE A CA 1
ATOM 774 C C . ILE A 1 126 ? 43.008 0.347 6.046 1.00 28.56 126 ILE A C 1
ATOM 775 O O . ILE A 1 126 ? 43.662 1.379 5.978 1.00 28.80 126 ILE A O 1
ATOM 780 N N . LYS A 1 127 ? 43.515 -0.850 5.745 1.00 28.89 127 LYS A N 1
ATOM 781 C CA . LYS A 1 127 ? 44.931 -1.033 5.372 1.00 29.25 127 LYS A CA 1
ATOM 782 C C . LYS A 1 127 ? 45.291 -0.328 4.071 1.00 28.97 127 LYS A C 1
ATOM 783 O O . LYS A 1 127 ? 46.378 0.255 3.954 1.00 29.23 127 LYS A O 1
ATOM 789 N N . GLU A 1 128 ? 44.389 -0.391 3.091 1.00 28.40 128 GLU A N 1
ATOM 790 C CA . GLU A 1 128 ? 44.591 0.306 1.819 1.00 28.42 128 GLU A CA 1
ATOM 791 C C . GLU A 1 128 ? 44.567 1.827 2.031 1.00 28.02 128 GLU A C 1
ATOM 792 O O . GLU A 1 128 ? 45.300 2.563 1.372 1.00 28.23 128 GLU A O 1
ATOM 798 N N . GLN A 1 129 ? 43.731 2.286 2.961 1.00 27.81 129 GLN A N 1
ATOM 799 C CA . GLN A 1 129 ? 43.666 3.713 3.296 1.00 27.54 129 GLN A CA 1
ATOM 800 C C . GLN A 1 129 ? 44.908 4.174 4.065 1.00 27.76 129 GLN A C 1
ATOM 801 O O . GLN A 1 129 ? 45.380 5.289 3.876 1.00 27.55 129 GLN A O 1
ATOM 807 N N . ILE A 1 130 ? 45.435 3.315 4.932 1.00 28.28 130 ILE A N 1
ATOM 808 C CA . ILE A 1 130 ? 46.689 3.621 5.624 1.00 28.84 130 ILE A CA 1
ATOM 809 C C . ILE A 1 130 ? 47.864 3.629 4.633 1.00 29.66 130 ILE A C 1
ATOM 810 O O . ILE A 1 130 ? 48.706 4.529 4.664 1.00 29.58 130 ILE A O 1
ATOM 815 N N . ASN A 1 131 ? 47.909 2.637 3.748 1.00 30.68 131 ASN A N 1
ATOM 816 C CA . ASN A 1 131 ? 48.861 2.647 2.641 1.00 31.91 131 ASN A CA 1
ATOM 817 C C . ASN A 1 131 ? 48.833 3.953 1.852 1.00 32.12 131 ASN A C 1
ATOM 818 O O . ASN A 1 131 ? 49.882 4.492 1.505 1.00 32.25 131 ASN A O 1
ATOM 823 N N . LEU A 1 132 ? 47.635 4.462 1.565 1.00 32.37 132 LEU A N 1
ATOM 824 C CA . LEU A 1 132 ? 47.499 5.764 0.910 1.00 32.64 132 LEU A CA 1
ATOM 825 C C . LEU A 1 132 ? 48.145 6.872 1.747 1.00 32.97 132 LEU A C 1
ATOM 826 O O . LEU A 1 132 ? 48.866 7.714 1.208 1.00 32.55 132 LEU A O 1
ATOM 831 N N . PHE A 1 133 ? 47.879 6.857 3.054 1.00 33.80 133 PHE A N 1
ATOM 832 C CA . PHE A 1 133 ? 48.427 7.858 3.970 1.00 34.84 133 PHE A CA 1
ATOM 833 C C . PHE A 1 133 ? 49.955 7.923 3.932 1.00 35.97 133 PHE A C 1
ATOM 834 O O . PHE A 1 133 ? 50.527 9.006 3.834 1.00 36.18 133 PHE A O 1
ATOM 842 N N . TYR A 1 134 ? 50.608 6.769 4.010 1.00 37.42 134 TYR A N 1
ATOM 843 C CA . TYR A 1 134 ? 52.070 6.727 3.960 1.00 39.35 134 TYR A CA 1
ATOM 844 C C . TYR A 1 134 ? 52.579 7.230 2.623 1.00 40.36 134 TYR A C 1
ATOM 845 O O . TYR A 1 134 ? 53.582 7.939 2.557 1.00 41.12 134 TYR A O 1
ATOM 854 N N . SER A 1 135 ? 51.862 6.872 1.565 1.00 41.56 135 SER A N 1
ATOM 855 C CA . SER A 1 135 ? 52.262 7.173 0.197 1.00 42.65 135 SER A CA 1
ATOM 856 C C . SER A 1 135 ? 52.282 8.674 -0.096 1.00 43.32 135 SER A C 1
ATOM 857 O O . SER A 1 135 ? 53.027 9.131 -0.970 1.00 43.77 135 SER A O 1
ATOM 860 N N . ILE A 1 136 ? 51.480 9.434 0.647 1.00 43.98 136 ILE A N 1
ATOM 861 C CA . ILE A 1 136 ? 51.296 10.858 0.368 1.00 44.60 136 ILE A CA 1
ATOM 862 C C . ILE A 1 136 ? 51.610 11.813 1.528 1.00 44.94 136 ILE A C 1
ATOM 863 O O . ILE A 1 136 ? 51.532 13.033 1.359 1.00 45.47 136 ILE A O 1
ATOM 868 N N . LYS A 1 137 ? 51.949 11.280 2.698 1.00 45.28 137 LYS A N 1
ATOM 869 C CA . LYS A 1 137 ? 52.201 12.141 3.854 1.00 45.69 137 LYS A CA 1
ATOM 870 C C . LYS A 1 137 ? 53.605 12.749 3.776 1.00 45.80 137 LYS A C 1
ATOM 871 O O . LYS A 1 137 ? 53.930 13.692 4.503 1.00 45.65 137 LYS A O 1
ATOM 877 N N . SER A 1 138 ? 54.410 12.205 2.863 1.00 46.04 138 SER A N 1
ATOM 878 C CA . SER A 1 138 ? 55.763 12.685 2.594 1.00 46.59 138 SER A CA 1
ATOM 879 C C . SER A 1 138 ? 55.798 14.063 1.912 1.00 46.64 138 SER A C 1
ATOM 880 O O . SER A 1 138 ? 56.768 14.804 2.070 1.00 46.93 138 SER A O 1
ATOM 883 N N . VAL A 1 139 ? 54.745 14.412 1.171 1.00 46.65 139 VAL A N 1
ATOM 884 C CA . VAL A 1 139 ? 54.649 15.753 0.569 1.00 46.48 139 VAL A CA 1
ATOM 885 C C . VAL A 1 139 ? 54.424 16.825 1.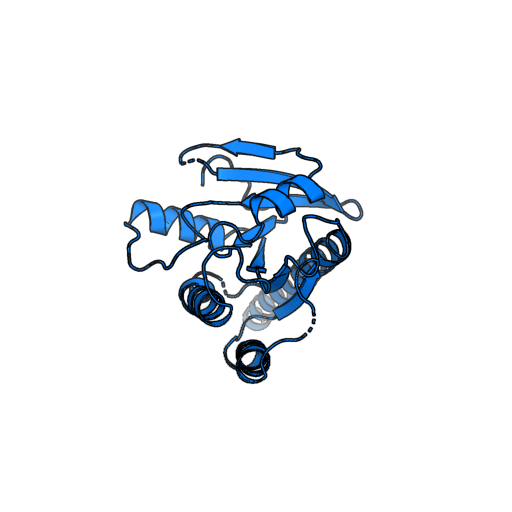650 1.00 46.52 139 VAL A C 1
ATOM 886 O O . VAL A 1 139 ? 54.797 17.986 1.468 1.00 46.67 139 VAL A O 1
ATOM 890 N N . PHE A 1 140 ? 53.833 16.418 2.773 1.00 46.42 140 PHE A N 1
ATOM 891 C CA . PHE A 1 140 ? 53.569 17.318 3.891 1.00 46.46 140 PHE A CA 1
ATOM 892 C C . PHE A 1 140 ? 54.633 17.173 4.982 1.00 46.69 140 PHE A C 1
ATOM 893 O O . PHE A 1 140 ? 54.319 17.041 6.172 1.00 46.68 140 PHE A O 1
ATOM 901 N N . ASN A 1 142 ? 56.980 18.956 6.717 1.00 45.87 142 ASN A N 1
ATOM 902 C CA . ASN A 1 142 ? 56.618 18.330 7.979 1.00 45.79 142 ASN A CA 1
ATOM 903 C C . ASN A 1 142 ? 55.649 19.199 8.771 1.00 45.20 142 ASN A C 1
ATOM 904 O O . ASN A 1 142 ? 56.051 20.011 9.610 1.00 45.55 142 ASN A O 1
ATOM 909 N N . LYS A 1 143 ? 54.367 19.030 8.465 1.00 44.20 143 LYS A N 1
ATOM 910 C CA . LYS A 1 143 ? 53.278 19.713 9.155 1.00 43.00 143 LYS A CA 1
ATOM 911 C C . LYS A 1 143 ? 52.639 18.779 10.169 1.00 41.98 143 LYS A C 1
ATOM 912 O O . LYS A 1 143 ? 52.897 17.574 10.170 1.00 42.14 143 LYS A O 1
ATOM 918 N N . SER A 1 144 ? 51.799 19.344 11.025 1.00 40.54 144 SER A N 1
ATOM 919 C CA . SER A 1 144 ? 50.927 18.561 11.882 1.00 39.31 144 SER A CA 1
ATOM 920 C C . SER A 1 144 ? 49.850 17.836 11.080 1.00 37.90 144 SER A C 1
ATOM 921 O O . SER A 1 144 ? 49.444 18.291 10.010 1.00 37.47 144 SER A O 1
ATOM 924 N N . ILE A 1 145 ? 49.406 16.700 11.612 1.00 36.55 145 ILE A N 1
ATOM 925 C CA . ILE A 1 145 ? 48.385 15.871 10.978 1.00 34.83 145 ILE A CA 1
ATOM 926 C C . ILE A 1 145 ? 47.382 15.408 12.017 1.00 34.21 145 ILE A C 1
ATOM 927 O O . ILE A 1 145 ? 47.760 14.969 13.106 1.00 34.45 145 ILE A O 1
ATOM 932 N N . VAL A 1 146 ? 46.101 15.521 11.695 1.00 32.90 146 VAL A N 1
ATOM 933 C CA . VAL A 1 146 ? 45.080 14.814 12.451 1.00 31.96 146 VAL A CA 1
ATOM 934 C C . VAL A 1 146 ? 44.623 13.634 11.593 1.00 31.50 146 VAL A C 1
ATOM 935 O O . VAL A 1 146 ? 44.334 13.803 10.409 1.00 31.02 146 VAL A O 1
ATOM 939 N N . ILE A 1 147 ? 44.594 12.439 12.182 1.00 31.13 147 ILE A N 1
ATOM 940 C CA . ILE A 1 147 ? 44.000 11.287 11.511 1.00 30.84 147 ILE A CA 1
ATOM 941 C C . ILE A 1 147 ? 42.557 11.215 11.963 1.00 30.68 147 ILE A C 1
ATOM 942 O O . ILE A 1 147 ? 42.279 11.036 13.153 1.00 30.50 147 ILE A O 1
ATOM 947 N N . GLY A 1 148 ? 41.640 11.388 11.016 1.00 30.11 148 GLY A N 1
ATOM 948 C CA . GLY A 1 148 ? 40.224 11.323 11.320 1.00 29.45 148 GLY A CA 1
ATOM 949 C C . GLY A 1 148 ? 39.674 9.948 11.018 1.00 29.24 148 GLY A C 1
ATOM 950 O O . GLY A 1 148 ? 39.792 9.463 9.892 1.00 29.30 148 GLY A O 1
ATOM 951 N N . PHE A 1 149 ? 39.096 9.305 12.024 1.00 28.88 149 PHE A N 1
ATOM 952 C CA . PHE A 1 149 ? 38.380 8.052 11.812 1.00 28.98 149 PHE A CA 1
ATOM 953 C C . PHE A 1 149 ? 36.903 8.355 11.670 1.00 28.54 149 PHE A C 1
ATOM 954 O O . PHE A 1 149 ? 36.224 8.683 12.641 1.00 28.64 149 PHE A O 1
ATOM 962 N N . ASN A 1 150 ? 36.429 8.273 10.433 1.00 27.84 150 ASN A N 1
ATOM 963 C CA . ASN A 1 150 ? 35.076 8.663 10.090 1.00 27.66 150 ASN A CA 1
ATOM 964 C C . ASN A 1 150 ? 34.136 7.479 9.914 1.00 27.41 150 ASN A C 1
ATOM 965 O O . ASN A 1 150 ? 34.576 6.340 9.775 1.00 27.17 150 ASN A O 1
ATOM 970 N N . LYS A 1 151 ? 32.842 7.794 9.894 1.00 27.96 151 LYS A N 1
ATOM 971 C CA . LYS A 1 151 ? 31.727 6.852 9.713 1.00 28.30 151 LYS A CA 1
ATOM 972 C C . LYS A 1 151 ? 31.562 5.883 10.887 1.00 29.22 151 LYS A C 1
ATOM 973 O O . LYS A 1 151 ? 31.178 4.727 10.700 1.00 28.46 151 LYS A O 1
ATOM 979 N N . ILE A 1 152 ? 31.839 6.376 12.096 1.00 30.58 152 ILE A N 1
ATOM 980 C CA . ILE A 1 152 ? 31.699 5.578 13.330 1.00 32.36 152 ILE A CA 1
ATOM 981 C C . ILE A 1 152 ? 30.252 5.139 13.595 1.00 33.56 152 ILE A C 1
ATOM 982 O O . ILE A 1 152 ? 30.013 4.248 14.410 1.00 33.38 152 ILE A O 1
ATOM 987 N N . ASP A 1 153 ? 29.298 5.771 12.908 1.00 35.27 153 ASP A N 1
ATOM 988 C CA . ASP A 1 153 ? 27.903 5.339 12.938 1.00 37.16 153 ASP A CA 1
ATOM 989 C C . ASP A 1 153 ? 27.735 3.943 12.331 1.00 38.76 153 ASP A C 1
ATOM 990 O O . ASP A 1 153 ? 26.709 3.299 12.527 1.00 39.01 153 ASP A O 1
ATOM 995 N N . LYS A 1 154 ? 28.749 3.486 11.602 1.00 40.96 154 LYS A N 1
ATOM 996 C CA . LYS A 1 154 ? 28.741 2.162 10.984 1.00 43.28 154 LYS A CA 1
ATOM 997 C C . LYS A 1 154 ? 29.886 1.289 11.494 1.00 44.89 154 LYS A C 1
ATOM 998 O O . LYS A 1 154 ? 30.258 0.316 10.839 1.00 45.32 154 LYS A O 1
ATOM 1004 N N . CYS A 1 155 ? 30.439 1.636 12.657 1.00 47.18 155 CYS A N 1
ATOM 1005 C CA . CYS A 1 155 ? 31.574 0.903 13.241 1.00 48.58 155 CYS A CA 1
ATOM 1006 C C . CYS A 1 155 ? 31.730 1.179 14.748 1.00 49.48 155 CYS A C 1
ATOM 1007 O O . CYS A 1 155 ? 30.763 1.551 15.422 1.00 49.95 155 CYS A O 1
ATOM 1010 N N . ASN A 1 156 ? 32.940 0.959 15.267 1.00 50.47 156 ASN A N 1
ATOM 1011 C CA . ASN A 1 156 ? 33.303 1.248 16.663 1.00 51.13 156 ASN A CA 1
ATOM 1012 C C . ASN A 1 156 ? 34.819 1.359 16.794 1.00 51.32 156 ASN A C 1
ATOM 1013 O O . ASN A 1 156 ? 35.376 2.456 16.754 1.00 51.70 156 ASN A O 1
ATOM 1018 N N . 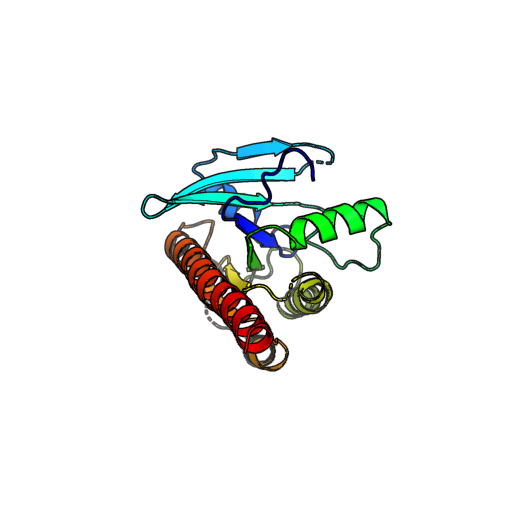SER A 1 159 ? 34.470 -3.441 17.575 1.00 54.96 159 SER A N 1
ATOM 1019 C CA . SER A 1 159 ? 35.532 -2.524 17.169 1.00 54.81 159 SER A CA 1
ATOM 1020 C C . SER A 1 159 ? 36.444 -3.141 16.103 1.00 54.82 159 SER A C 1
ATOM 1021 O O . SER A 1 159 ? 36.059 -4.094 15.420 1.00 54.89 159 SER A O 1
ATOM 1024 N N . LEU A 1 160 ? 37.653 -2.600 15.980 1.00 54.53 160 LEU A N 1
ATOM 1025 C CA . LEU A 1 160 ? 38.548 -2.923 14.870 1.00 54.35 160 LEU A CA 1
ATOM 1026 C C . LEU A 1 160 ? 39.401 -4.174 15.084 1.00 54.00 160 LEU A C 1
ATOM 1027 O O . LEU A 1 160 ? 39.681 -4.568 16.221 1.00 54.10 160 LEU A O 1
ATOM 1032 N N . SER A 1 161 ? 39.799 -4.788 13.970 1.00 53.52 161 SER A N 1
ATOM 1033 C CA . SER A 1 161 ? 40.739 -5.900 13.966 1.00 52.83 161 SER A CA 1
ATOM 1034 C C . SER A 1 161 ? 42.056 -5.472 14.599 1.00 52.44 161 SER A C 1
ATOM 1035 O O . SER A 1 161 ? 42.477 -4.317 14.472 1.00 52.25 161 SER A O 1
ATOM 1037 N N . ILE A 1 162 ? 42.699 -6.416 15.279 1.00 51.79 162 ILE A N 1
ATOM 1038 C CA . ILE A 1 162 ? 43.957 -6.161 15.975 1.00 51.17 162 ILE A CA 1
ATOM 1039 C C . ILE A 1 162 ? 45.078 -5.773 15.007 1.00 50.44 162 ILE A C 1
ATOM 1040 O O . ILE A 1 162 ? 45.920 -4.931 15.329 1.00 50.27 162 ILE A O 1
ATOM 1045 N N . ASP A 1 163 ? 45.071 -6.372 13.819 1.00 49.53 163 ASP A N 1
ATOM 1046 C CA . ASP A 1 163 ? 45.979 -5.949 12.759 1.00 48.76 163 ASP A CA 1
ATOM 1047 C C . ASP A 1 163 ? 45.693 -4.501 12.330 1.00 47.74 163 ASP A C 1
ATOM 1048 O O . ASP A 1 163 ? 46.625 -3.725 12.144 1.00 47.62 163 ASP A O 1
ATOM 1053 N N . ASN A 1 164 ? 44.415 -4.135 12.215 1.00 46.67 164 ASN A N 1
ATOM 1054 C CA . ASN A 1 164 ? 44.026 -2.744 11.925 1.00 45.74 164 ASN A CA 1
ATOM 1055 C C . ASN A 1 164 ? 44.393 -1.756 13.047 1.00 45.46 164 ASN A C 1
ATOM 1056 O O . ASN A 1 164 ? 44.931 -0.687 12.773 1.00 45.26 164 ASN A O 1
ATOM 1061 N N . LYS A 1 165 ? 44.118 -2.125 14.300 1.00 45.30 165 LYS A N 1
ATOM 1062 C CA . LYS A 1 165 ? 44.512 -1.315 15.462 1.00 45.22 165 LYS A CA 1
ATOM 1063 C C . LYS A 1 165 ? 46.024 -1.134 15.569 1.00 45.05 165 LYS A C 1
ATOM 1064 O O . LYS A 1 165 ? 46.500 -0.048 15.904 1.00 44.94 165 LYS A O 1
ATOM 1070 N N . LEU A 1 166 ? 46.772 -2.197 15.279 1.00 44.84 166 LEU A N 1
ATOM 1071 C CA . LEU A 1 166 ? 48.233 -2.139 15.330 1.00 44.79 166 LEU A CA 1
ATOM 1072 C C . LEU A 1 166 ? 48.837 -1.437 14.119 1.00 44.45 166 LEU A C 1
ATOM 1073 O O . LEU A 1 166 ? 49.929 -0.880 14.214 1.00 44.54 166 LEU A O 1
ATOM 1078 N N . LEU A 1 167 ? 48.132 -1.471 12.986 1.00 44.35 167 LEU A N 1
ATOM 1079 C CA . LEU A 1 167 ? 48.507 -0.671 11.808 1.00 44.22 167 LEU A CA 1
ATOM 1080 C C . LEU A 1 167 ? 48.361 0.823 12.092 1.00 43.99 167 LEU A C 1
ATOM 1081 O O . LEU A 1 167 ? 49.230 1.617 11.730 1.00 43.89 167 LEU A O 1
ATOM 1086 N N . ILE A 1 168 ? 47.249 1.187 12.734 1.00 43.96 168 ILE A N 1
ATOM 1087 C CA . ILE A 1 168 ? 47.001 2.554 13.208 1.00 44.06 168 ILE A CA 1
ATOM 1088 C C . ILE A 1 168 ? 48.058 2.986 14.233 1.00 44.46 168 ILE A C 1
ATOM 1089 O O . ILE A 1 168 ? 48.611 4.082 14.133 1.00 44.27 168 ILE A O 1
ATOM 1094 N N . LYS A 1 169 ? 48.339 2.113 15.203 1.00 45.18 169 LYS A N 1
ATOM 1095 C CA . LYS A 1 169 ? 49.388 2.360 16.199 1.00 45.77 169 LYS A CA 1
ATOM 1096 C C . LYS A 1 169 ? 50.763 2.537 15.552 1.00 46.03 169 LYS A C 1
ATOM 1097 O O . LYS A 1 169 ? 51.537 3.404 15.967 1.00 45.91 169 LYS A O 1
ATOM 1103 N N . GLN A 1 170 ? 51.053 1.729 14.531 1.00 46.49 170 GLN A N 1
ATOM 1104 C CA . GLN A 1 170 ? 52.312 1.845 13.785 1.00 47.11 170 GLN A CA 1
ATOM 1105 C C . GLN A 1 170 ? 52.527 3.220 13.145 1.00 47.07 170 GLN A C 1
ATOM 1106 O O . GLN A 1 170 ? 53.669 3.633 12.927 1.00 47.26 170 GLN A O 1
ATOM 1112 N N . ILE A 1 171 ? 51.434 3.921 12.847 1.00 47.17 171 ILE A N 1
ATOM 1113 C CA . ILE A 1 171 ? 51.508 5.268 12.278 1.00 47.38 171 ILE A CA 1
ATOM 1114 C C . ILE A 1 171 ? 52.288 6.208 13.204 1.00 47.71 171 ILE A C 1
ATOM 1115 O O . ILE A 1 171 ? 53.094 7.016 12.743 1.00 47.69 171 ILE A O 1
ATOM 1120 N N . LEU A 1 172 ? 52.066 6.075 14.508 1.00 48.32 172 LEU A N 1
ATOM 1121 C CA . LEU A 1 172 ? 52.768 6.890 15.504 1.00 49.03 172 LEU A CA 1
ATOM 1122 C C . LEU A 1 172 ? 54.288 6.669 15.492 1.00 49.60 172 LEU A C 1
ATOM 1123 O O . LEU A 1 172 ? 55.054 7.579 15.815 1.00 49.68 172 LEU A O 1
ATOM 1128 N N . ASP A 1 173 ? 54.711 5.467 15.098 1.00 50.34 173 ASP A N 1
ATOM 1129 C CA . ASP A 1 173 ? 56.129 5.112 15.026 1.00 51.03 173 ASP A CA 1
ATOM 1130 C C . ASP A 1 173 ? 56.763 5.490 13.683 1.00 51.46 173 ASP A C 1
ATOM 1131 O O . ASP A 1 173 ? 57.921 5.914 13.628 1.00 51.90 173 ASP A O 1
ATOM 1136 N N . ASN A 1 174 ? 55.999 5.341 12.608 1.00 51.85 174 ASN A N 1
ATOM 1137 C CA . ASN A 1 174 ? 56.482 5.623 11.255 1.00 52.11 174 ASN A CA 1
ATOM 1138 C C . ASN A 1 174 ? 56.559 7.112 10.922 1.00 52.04 174 ASN A C 1
ATOM 1139 O O . ASN A 1 174 ? 57.269 7.514 9.996 1.00 52.32 174 ASN A O 1
ATOM 1144 N N . VAL A 1 175 ? 55.836 7.925 11.687 1.00 51.76 175 VAL A N 1
ATOM 1145 C CA . VAL A 1 175 ? 55.629 9.331 11.348 1.00 51.44 175 VAL A CA 1
ATOM 1146 C C . VAL A 1 175 ? 56.428 10.274 12.249 1.00 51.05 175 VAL A C 1
ATOM 1147 O O . VAL A 1 175 ? 56.358 10.186 13.477 1.00 50.90 175 VAL A O 1
ATOM 1151 N N . LYS A 1 176 ? 57.189 11.168 11.616 1.00 50.50 176 LYS A N 1
ATOM 1152 C CA . LYS A 1 176 ? 57.948 12.201 12.323 1.00 49.99 176 LYS A CA 1
ATOM 1153 C C . LYS A 1 176 ? 57.071 13.412 12.648 1.00 49.62 176 LYS A C 1
ATOM 1154 O O . LYS A 1 176 ? 57.326 14.124 13.625 1.00 49.68 176 LYS A O 1
ATOM 1160 N N . ASN A 1 177 ? 56.043 13.633 11.824 1.00 48.85 177 ASN A N 1
ATOM 1161 C CA . ASN A 1 177 ? 55.049 14.683 12.052 1.00 47.99 177 ASN A CA 1
ATOM 1162 C C . ASN A 1 177 ? 54.357 14.508 13.404 1.00 47.20 177 ASN A C 1
ATOM 1163 O O . ASN A 1 177 ? 54.101 13.378 13.823 1.00 47.30 177 ASN A O 1
ATOM 1168 N N . PRO A 1 178 ? 54.071 15.621 14.105 1.00 46.50 178 PRO A N 1
ATOM 1169 C CA . PRO A 1 178 ? 53.171 15.536 15.257 1.00 45.72 178 PRO A CA 1
ATOM 1170 C C . PRO A 1 178 ? 51.754 15.147 14.808 1.00 44.99 178 PRO A C 1
ATOM 1171 O O . PRO A 1 178 ? 51.212 15.741 13.873 1.00 44.73 178 PRO A O 1
ATOM 1175 N N . ILE A 1 179 ? 51.183 14.137 15.460 1.00 44.07 179 ILE A N 1
ATOM 1176 C CA . ILE A 1 179 ? 49.935 13.527 15.017 1.00 43.19 179 ILE A CA 1
ATOM 1177 C C . ILE A 1 179 ? 48.936 13.365 16.153 1.00 42.58 179 ILE A C 1
ATOM 1178 O O . ILE A 1 179 ? 49.304 12.942 17.249 1.00 42.75 179 ILE A O 1
ATOM 1183 N N . LYS A 1 180 ? 47.674 13.701 15.879 1.00 41.45 180 LYS A N 1
ATOM 1184 C CA . LYS A 1 180 ? 46.571 13.395 16.792 1.00 40.42 180 LYS A CA 1
ATOM 1185 C C . LYS A 1 180 ? 45.489 12.563 16.099 1.00 39.44 180 LYS A C 1
ATOM 1186 O O . LYS A 1 180 ? 45.397 12.555 14.869 1.00 39.02 180 LYS A O 1
ATOM 1192 N N . PHE A 1 181 ? 44.682 11.861 16.893 1.00 38.18 181 PHE A N 1
ATOM 1193 C CA . PHE A 1 181 ? 43.572 11.071 16.367 1.00 37.67 181 PHE A CA 1
ATOM 1194 C C . PHE A 1 181 ? 42.248 11.732 16.720 1.00 36.71 181 PHE A C 1
ATOM 1195 O O . PHE A 1 181 ? 42.138 12.376 17.763 1.00 36.58 181 PHE A O 1
ATOM 1203 N N . SER A 1 182 ? 41.256 11.584 15.841 1.00 35.54 182 SER A N 1
ATOM 1204 C CA . SER A 1 182 ? 39.893 12.067 16.083 1.00 34.52 182 SER A CA 1
ATOM 1205 C C . SER A 1 182 ? 38.898 11.113 15.441 1.00 33.70 182 SER A C 1
ATOM 1206 O O . SER A 1 182 ? 39.050 10.761 14.280 1.00 33.77 182 SER A O 1
ATOM 1209 N N . SER A 1 183 ? 37.881 10.707 16.190 1.00 32.66 183 SER A N 1
ATOM 1210 C CA . SER A 1 183 ? 36.816 9.859 15.654 1.00 32.13 183 SER A CA 1
ATOM 1211 C C . SER A 1 183 ? 35.518 10.644 15.531 1.00 31.32 183 SER A C 1
ATOM 1212 O O . SER A 1 183 ? 35.184 11.443 16.408 1.00 31.00 183 SER A O 1
ATOM 1215 N N . PHE A 1 184 ? 34.785 10.411 14.442 1.00 30.24 184 PHE A N 1
ATOM 1216 C CA . PHE A 1 184 ? 33.551 11.145 14.185 1.00 29.10 184 PHE A CA 1
ATOM 1217 C C . PHE A 1 184 ? 32.659 10.500 13.138 1.00 29.08 184 PHE A C 1
ATOM 1218 O O . PHE A 1 184 ? 33.023 9.508 12.494 1.00 28.86 184 PHE A O 1
ATOM 1226 N N . SER A 1 185 ? 31.475 11.074 12.991 1.00 28.42 185 SER A N 1
ATOM 1227 C CA . SER A 1 185 ? 30.567 10.692 11.938 1.00 28.56 185 SER A CA 1
ATOM 1228 C C . SER A 1 185 ? 30.065 11.944 11.246 1.00 28.48 185 SER A C 1
ATOM 1229 O O . SER A 1 185 ? 29.351 12.738 11.849 1.00 27.81 185 SER A O 1
ATOM 1232 N N . THR A 1 186 ? 30.433 12.115 9.977 1.00 28.45 186 THR A N 1
ATOM 1233 C CA . THR A 1 186 ? 29.900 13.216 9.189 1.00 28.63 186 THR A CA 1
ATOM 1234 C C . THR A 1 186 ? 28.444 12.960 8.741 1.00 29.37 186 THR A C 1
ATOM 1235 O O . THR A 1 186 ? 27.813 13.829 8.136 1.00 29.56 186 THR A O 1
ATOM 1239 N N . LEU A 1 187 ? 27.906 11.778 9.041 1.00 29.99 187 LEU A N 1
ATOM 1240 C CA . LEU A 1 187 ? 26.481 11.531 8.804 1.00 30.47 187 LEU A CA 1
ATOM 1241 C C . LEU A 1 187 ? 25.623 11.919 10.013 1.00 30.92 187 LEU A C 1
ATOM 1242 O O . LEU A 1 187 ? 24.540 12.467 9.850 1.00 31.22 187 LEU A O 1
ATOM 1247 N N . THR A 1 188 ? 26.100 11.645 11.223 1.00 31.41 188 THR A N 1
ATOM 1248 C CA . THR A 1 188 ? 25.309 11.980 12.418 1.00 31.62 188 THR A CA 1
ATOM 1249 C C . THR A 1 188 ? 25.736 13.271 13.106 1.00 31.90 188 THR A C 1
ATOM 1250 O O . THR A 1 188 ? 24.990 13.793 13.940 1.00 32.25 188 THR A O 1
ATOM 1254 N N . GLY A 1 189 ? 26.933 13.763 12.781 1.00 31.94 189 GLY A N 1
ATOM 1255 C CA . GLY A 1 189 ? 27.478 14.988 13.386 1.00 32.24 189 GLY A CA 1
ATOM 1256 C C . GLY A 1 189 ? 28.324 14.779 14.634 1.00 32.82 189 GLY A C 1
ATOM 1257 O O . GLY A 1 189 ? 29.093 15.662 15.030 1.00 32.92 189 GLY A O 1
ATOM 1258 N N . VAL A 1 190 ? 28.182 13.613 15.261 1.00 33.00 190 VAL A N 1
ATOM 1259 C CA . VAL A 1 190 ? 28.872 13.304 16.517 1.00 33.12 190 VAL A CA 1
ATOM 1260 C C . VAL A 1 190 ? 30.395 13.341 16.355 1.00 32.96 190 VAL A C 1
ATOM 1261 O O . VAL A 1 190 ? 30.943 12.675 15.479 1.00 32.95 190 VAL A O 1
ATOM 1265 N N . GLY A 1 191 ? 31.065 14.119 17.207 1.00 32.71 191 GLY A N 1
ATOM 1266 C CA . GLY A 1 191 ? 32.524 14.252 17.180 1.00 32.41 191 GLY A CA 1
ATOM 1267 C C . GLY A 1 191 ? 33.127 1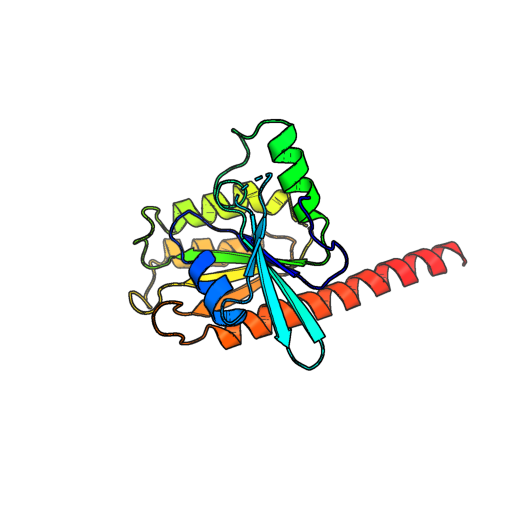5.170 16.124 1.00 32.41 191 GLY A C 1
ATOM 1268 O O . GLY A 1 191 ? 34.333 15.412 16.129 1.00 32.08 191 GLY A O 1
ATOM 1269 N N . VAL A 1 192 ? 32.299 15.674 15.209 1.00 32.65 192 VAL A N 1
ATOM 1270 C CA . VAL A 1 192 ? 32.793 16.486 14.089 1.00 32.94 192 VAL A CA 1
ATOM 1271 C C . VAL A 1 192 ? 33.412 17.814 14.547 1.00 33.34 192 VAL A C 1
ATOM 1272 O O . VAL A 1 192 ? 34.526 18.161 14.150 1.00 33.20 192 VAL A O 1
ATOM 1276 N N . GLU A 1 193 ? 32.687 18.547 15.384 1.00 34.03 193 GLU A N 1
ATOM 1277 C CA . GLU A 1 193 ? 33.194 19.804 15.930 1.00 34.98 193 GLU A CA 1
ATOM 1278 C C . GLU A 1 193 ? 34.444 19.596 16.781 1.00 34.82 193 GLU A C 1
ATOM 1279 O O . GLU A 1 193 ? 35.397 20.370 16.688 1.00 34.98 193 GLU A O 1
ATOM 1285 N N . GLN A 1 194 ? 34.453 18.527 17.577 1.00 34.84 194 GLN A N 1
ATOM 1286 C CA . GLN A 1 194 ? 35.650 18.134 18.331 1.00 34.70 194 GLN A CA 1
ATOM 1287 C C . GLN A 1 194 ? 36.875 17.910 17.437 1.00 34.13 194 GLN A C 1
ATOM 1288 O O . GLN A 1 194 ? 37.968 18.371 17.758 1.00 34.05 194 GLN A O 1
ATOM 1294 N N . ALA A 1 195 ? 36.683 17.195 16.326 1.00 33.77 195 ALA A N 1
ATOM 1295 C CA . ALA A 1 195 ? 37.741 16.961 15.338 1.00 33.34 195 ALA A CA 1
ATOM 1296 C C . ALA A 1 195 ? 38.285 18.272 14.752 1.00 33.35 195 ALA A C 1
ATOM 1297 O O . ALA A 1 195 ? 39.496 18.433 14.570 1.00 33.06 195 ALA A O 1
ATOM 1299 N N . LYS A 1 196 ? 37.375 19.196 14.463 1.00 33.53 196 LYS A N 1
ATOM 1300 C CA . LYS A 1 196 ? 37.724 20.521 13.956 1.00 34.38 196 LYS A CA 1
ATOM 1301 C C . LYS A 1 196 ? 38.563 21.300 14.977 1.00 34.61 196 LYS A C 1
ATOM 1302 O O . LYS A 1 196 ? 39.558 21.930 14.624 1.00 34.94 196 LYS A O 1
ATOM 1308 N N . ILE A 1 197 ? 38.164 21.225 16.243 1.00 35.34 197 ILE A N 1
ATOM 1309 C CA . ILE A 1 197 ? 38.892 21.869 17.348 1.00 35.77 197 ILE A CA 1
ATOM 1310 C C . ILE A 1 197 ? 40.325 21.339 17.517 1.00 35.90 197 ILE A C 1
ATOM 1311 O O . ILE A 1 197 ? 41.267 22.122 17.623 1.00 35.86 197 ILE A O 1
ATOM 1316 N N . THR A 1 198 ? 40.504 20.019 17.521 1.00 36.44 198 THR A N 1
ATOM 1317 C CA . THR A 1 198 ? 41.861 19.461 17.661 1.00 36.76 198 THR A CA 1
ATOM 1318 C C . THR A 1 198 ? 42.794 19.781 16.479 1.00 37.00 198 THR A C 1
ATOM 1319 O O . THR A 1 198 ? 43.994 19.985 16.681 1.00 36.80 198 THR A O 1
ATOM 1323 N N . ALA A 1 199 ? 42.243 19.843 15.263 1.00 37.52 199 ALA A N 1
ATOM 1324 C CA . ALA A 1 199 ? 43.004 20.305 14.093 1.00 37.70 199 ALA A CA 1
ATOM 1325 C C . ALA A 1 199 ? 43.547 21.722 14.302 1.00 38.04 199 ALA A C 1
ATOM 1326 O O . ALA A 1 199 ? 44.749 21.961 14.170 1.00 38.25 199 ALA A O 1
ATOM 1328 N N . CYS A 1 200 ? 42.660 22.648 14.646 1.00 38.62 200 CYS A N 1
ATOM 1329 C CA . CYS A 1 200 ? 43.032 24.043 14.872 1.00 39.47 200 CYS A CA 1
ATOM 1330 C C . CYS A 1 200 ? 44.142 24.199 15.913 1.00 39.83 200 CYS A C 1
ATOM 1331 O O . CYS A 1 200 ? 45.150 24.847 15.643 1.00 40.06 200 CYS A O 1
ATOM 1334 N N . GLU A 1 201 ? 43.962 23.584 17.080 1.00 40.32 201 GLU A N 1
ATOM 1335 C CA . GLU A 1 201 ? 44.962 23.647 18.148 1.00 40.93 201 GLU A CA 1
ATOM 1336 C C . GLU A 1 201 ? 46.295 22.969 17.807 1.00 40.78 201 GLU A C 1
ATOM 1337 O O . GLU A 1 201 ? 47.343 23.431 18.256 1.00 40.48 201 GLU A O 1
ATOM 1343 N N . LEU A 1 202 ? 46.262 21.896 17.008 1.00 40.52 202 LEU A N 1
ATOM 1344 C CA . LEU A 1 202 ? 47.495 21.294 16.492 1.00 40.74 202 LEU A CA 1
ATOM 1345 C C . LEU A 1 202 ? 48.255 22.286 15.618 1.00 40.83 202 LEU A C 1
ATOM 1346 O O . LEU A 1 202 ? 49.488 22.325 15.638 1.00 40.16 202 LEU A O 1
ATOM 1351 N N . LEU A 1 203 ? 47.504 23.079 14.854 1.00 41.17 203 LEU A N 1
ATOM 1352 C CA . LEU A 1 203 ? 48.072 24.134 14.022 1.00 42.01 203 LEU A CA 1
ATOM 1353 C C . LEU A 1 203 ? 48.743 25.194 14.893 1.00 42.52 203 LEU A C 1
ATOM 1354 O O . LEU A 1 203 ? 49.897 25.558 14.655 1.00 42.53 203 LEU A O 1
ATOM 1359 N N . LYS A 1 204 ? 48.015 25.675 15.902 1.00 43.44 204 LYS A N 1
ATOM 1360 C CA . LYS A 1 204 ? 48.543 26.672 16.839 1.00 44.30 204 LYS A CA 1
ATOM 1361 C C . LYS A 1 204 ? 49.883 26.204 17.395 1.00 44.77 204 LYS A C 1
ATOM 1362 O O . LYS A 1 204 ? 50.893 26.891 17.252 1.00 44.80 204 LYS A O 1
ATOM 1368 N N . ASN A 1 205 ? 49.885 25.015 17.996 1.00 45.57 205 ASN A N 1
ATOM 1369 C CA . ASN A 1 205 ? 51.093 24.444 18.593 1.00 46.67 205 ASN A CA 1
ATOM 1370 C C . ASN A 1 205 ? 52.273 24.352 17.631 1.00 47.30 205 ASN A C 1
ATOM 1371 O O . ASN A 1 205 ? 53.417 24.592 18.024 1.00 47.40 205 ASN A O 1
ATOM 1376 N N . ASP A 1 206 ? 51.990 24.020 16.373 1.00 48.08 206 ASP A N 1
ATOM 1377 C CA . ASP A 1 206 ? 53.020 23.992 15.337 1.00 49.00 206 ASP A CA 1
ATOM 1378 C C . ASP A 1 206 ? 53.536 25.374 14.964 1.00 48.94 206 ASP A C 1
ATOM 1379 O O . ASP A 1 206 ? 54.745 25.559 14.831 1.00 49.27 206 ASP A O 1
ATOM 1384 N N . GLN A 1 207 ? 52.624 26.330 14.789 1.00 49.09 207 GLN A N 1
ATOM 1385 C CA . GLN A 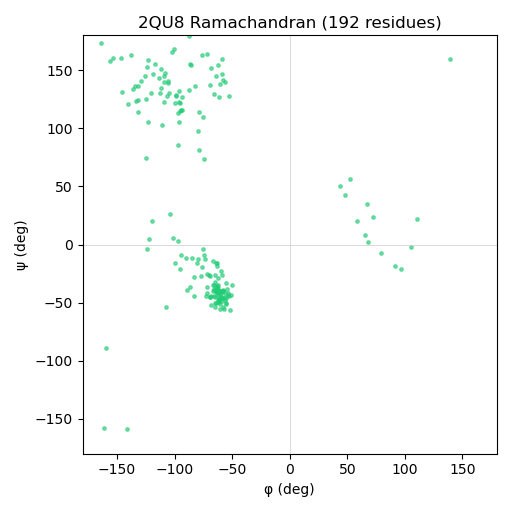1 207 ? 52.999 27.730 14.573 1.00 49.37 207 GLN A CA 1
ATOM 1386 C C . GLN A 1 207 ? 53.907 28.234 15.704 1.00 49.03 207 GLN A C 1
ATOM 1387 O O . GLN A 1 207 ? 54.934 28.859 15.441 1.00 49.22 207 GLN A O 1
ATOM 1393 N N . ALA A 1 208 ? 53.531 27.931 16.948 1.00 48.50 208 ALA A N 1
ATOM 1394 C CA . ALA A 1 208 ? 54.311 28.297 18.135 1.00 48.03 208 ALA A CA 1
ATOM 1395 C C . ALA A 1 208 ? 55.699 27.662 18.138 1.00 47.90 208 ALA A C 1
ATOM 1396 O O . ALA A 1 208 ? 56.696 28.353 18.338 1.00 47.64 208 ALA A O 1
ATOM 1398 N N . GLU A 1 209 ? 55.761 26.351 17.906 1.00 47.81 209 GLU A N 1
ATOM 1399 C CA . GLU A 1 209 ? 57.036 25.629 17.894 1.00 47.81 209 GLU A CA 1
ATOM 1400 C C . GLU A 1 209 ? 57.980 26.070 16.771 1.00 48.12 209 GLU A C 1
ATOM 1401 O O . GLU A 1 209 ? 59.190 26.201 16.989 1.00 48.18 209 GLU A O 1
ATOM 1407 N N . SER A 1 210 ? 57.422 26.307 15.582 1.00 48.29 210 SER A N 1
ATOM 1408 C CA . SER A 1 210 ? 58.215 26.684 14.407 1.00 48.45 210 SER A CA 1
ATOM 1409 C C . SER A 1 210 ? 58.778 28.108 14.476 1.00 48.39 210 SER A C 1
ATOM 1410 O O . SER A 1 210 ? 59.937 28.326 14.112 1.00 48.34 210 SER A O 1
ATOM 1413 N N . ILE A 1 211 ? 57.976 29.069 14.939 1.00 48.36 211 ILE A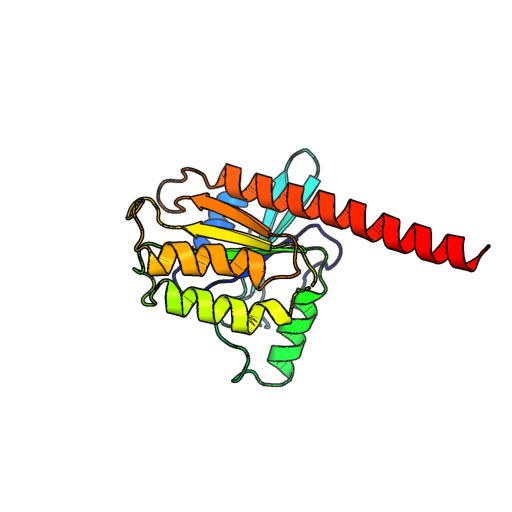 N 1
ATOM 1414 C CA . ILE A 1 211 ? 58.466 30.451 15.103 1.00 48.41 211 ILE A CA 1
ATOM 1415 C C . ILE A 1 211 ? 59.615 30.552 16.120 1.00 48.21 211 ILE A C 1
ATOM 1416 O O . ILE A 1 211 ? 60.534 31.354 15.940 1.00 48.09 211 ILE A O 1
ATOM 1421 N N . LEU A 1 212 ? 59.565 29.727 17.168 1.00 47.97 212 LEU A N 1
ATOM 1422 C CA . LEU A 1 212 ? 60.640 29.664 18.155 1.00 47.76 212 LEU A CA 1
ATOM 1423 C C . LEU A 1 212 ? 61.951 29.207 17.521 1.00 47.89 212 LEU A C 1
ATOM 1424 O O . LEU A 1 212 ? 62.996 29.825 17.733 1.00 47.55 212 LEU A O 1
ATOM 1429 N N . LEU A 1 213 ? 61.881 28.130 16.737 1.00 48.14 213 LEU A N 1
ATOM 1430 C CA . LEU A 1 213 ? 63.048 27.576 16.048 1.00 48.74 213 LEU A CA 1
ATOM 1431 C C . LEU A 1 213 ? 63.705 28.612 15.134 1.00 48.96 213 LEU A C 1
ATOM 1432 O O . LEU A 1 213 ? 64.934 28.680 15.052 1.00 48.89 213 LEU A O 1
ATOM 1437 N N . ASP A 1 214 ? 62.875 29.417 14.467 1.00 49.46 214 ASP A N 1
ATOM 1438 C CA . ASP A 1 214 ? 63.340 30.516 13.613 1.00 50.17 214 ASP A CA 1
ATOM 1439 C C . ASP A 1 214 ? 63.969 31.651 14.428 1.00 50.36 214 ASP A C 1
ATOM 1440 O O . ASP A 1 214 ? 65.036 32.156 14.074 1.00 50.13 214 ASP A O 1
ATOM 1445 N N . GLN A 1 215 ? 63.306 32.037 15.518 1.00 50.79 215 GLN A N 1
ATOM 1446 C CA . GLN A 1 215 ? 63.835 33.030 16.457 1.00 51.22 215 GLN A CA 1
ATOM 1447 C C . GLN A 1 215 ? 65.177 32.596 17.049 1.00 51.28 215 GLN A C 1
ATOM 1448 O O . GLN A 1 215 ? 66.119 33.388 17.102 1.00 51.13 215 GLN A O 1
ATOM 1454 N N . GLU A 1 216 ? 65.250 31.335 17.481 1.00 51.58 216 GLU A N 1
ATOM 1455 C CA . GLU A 1 216 ? 66.471 30.749 18.049 1.00 51.98 216 GLU A CA 1
ATOM 1456 C C . GLU A 1 216 ? 67.647 30.740 17.075 1.00 52.28 216 GLU A C 1
ATOM 1457 O O . GLU A 1 216 ? 68.740 31.200 17.416 1.00 52.35 216 GLU A O 1
ATOM 1463 N N . GLN A 1 217 ? 67.418 30.215 15.871 1.00 52.68 217 GLN A N 1
ATOM 1464 C CA . GLN A 1 217 ? 68.459 30.140 14.843 1.00 53.05 217 GLN A CA 1
ATOM 1465 C C . GLN A 1 217 ? 69.054 31.516 14.544 1.00 53.28 217 GLN A C 1
ATOM 1466 O O . GLN A 1 217 ? 70.269 31.648 14.409 1.00 53.32 217 GLN A O 1
ATOM 1468 N N . LEU A 1 218 ? 68.191 32.528 14.469 1.00 53.82 218 LEU A N 1
ATOM 1469 C CA . LEU A 1 218 ? 68.602 33.906 14.179 1.00 54.33 218 LEU A CA 1
ATOM 1470 C C . LEU A 1 218 ? 69.446 34.535 15.291 1.00 54.50 218 LEU A C 1
ATOM 1471 O O . LEU A 1 218 ? 70.404 35.255 15.007 1.00 54.40 218 LEU A O 1
ATOM 1476 N N . LEU A 1 219 ? 69.090 34.268 16.547 1.00 54.84 219 LEU A N 1
ATOM 1477 C CA . LEU A 1 219 ? 69.875 34.758 17.679 1.00 55.34 219 LEU A CA 1
ATOM 1478 C C . LEU A 1 219 ? 71.200 33.999 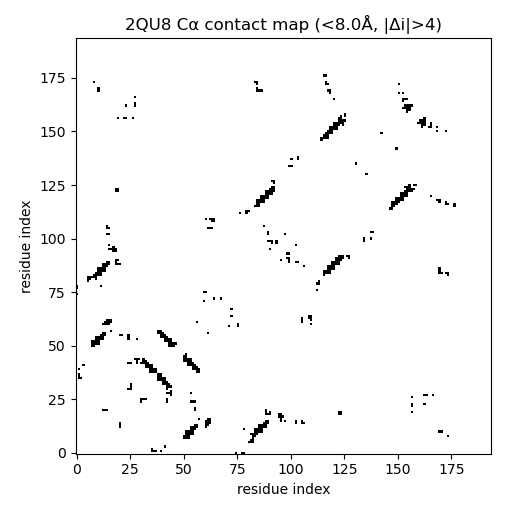17.831 1.00 55.69 219 LEU A C 1
ATOM 1479 O O . LEU A 1 219 ? 72.242 34.618 18.054 1.00 55.75 219 LEU A O 1
ATOM 1484 N N . ASN A 1 220 ? 71.151 32.671 17.708 1.00 56.14 220 ASN A N 1
ATOM 1485 C CA . ASN A 1 220 ? 72.357 31.831 17.710 1.00 56.62 220 ASN A CA 1
ATOM 1486 C C . ASN A 1 220 ? 73.366 32.251 16.637 1.00 57.03 220 ASN A C 1
ATOM 1487 O O . ASN A 1 220 ? 74.582 32.122 16.827 1.00 57.07 220 ASN A O 1
ATOM 1492 N N . THR A 1 221 ? 72.843 32.742 15.511 1.00 57.37 221 THR A N 1
ATOM 1493 C CA . THR A 1 221 ? 73.650 33.338 14.447 1.00 57.76 221 THR A CA 1
ATOM 1494 C C . THR A 1 221 ? 74.268 34.659 14.924 1.00 58.00 221 THR A C 1
ATOM 1495 O O . THR A 1 221 ? 75.483 34.847 14.824 1.00 58.19 221 THR A O 1
ATOM 1499 N N . LYS A 1 222 ? 73.427 35.552 15.454 1.00 58.17 222 LYS A N 1
ATOM 1500 C CA . LYS A 1 222 ? 73.869 36.846 15.992 1.00 58.30 222 LYS A CA 1
ATOM 1501 C C . LYS A 1 222 ? 74.992 36.695 17.019 1.00 58.46 222 LYS A C 1
ATOM 1502 O O . LYS A 1 222 ? 75.980 37.432 16.983 1.00 58.54 222 LYS A O 1
ATOM 1505 N N . LEU A 1 223 ? 74.832 35.728 17.920 1.00 58.62 223 LEU A N 1
ATOM 1506 C CA . LEU A 1 223 ? 75.793 35.488 18.993 1.00 58.75 223 LEU A CA 1
ATOM 1507 C C . LEU A 1 223 ? 76.948 34.616 18.505 1.00 58.78 223 LEU A C 1
ATOM 1508 O O . LEU A 1 223 ? 78.064 34.701 19.018 1.00 58.78 223 LEU A O 1
#

Nearest PDB structures (foldseek):
  2qu8-assembly1_A  TM=1.005E+00  e=2.039E-41  Plasmodium falciparum 3D7
  8flc-assembly1_SR  TM=7.866E-01  e=5.509E-17  Homo sapiens
  8fl4-assembly1_SR  TM=7.854E-01  e=9.712E-17  Homo sapiens
  8fkz-assembly1_SR  TM=7.760E-01  e=1.173E-16  Homo sapiens
  2e87-assembly1_A  TM=7.893E-01  e=9.990E-16  Pyrococcus horikoshii OT3

Solvent-accessible surface area: 10169 Å² total; per-residue (Å²): 118,22,83,22,82,62,145,40,38,0,0,1,1,0,0,0,51,112,0,12,14,60,48,0,4,58,55,7,3,179,68,83,32,70,89,33,83,126,91,0,56,3,0,47,19,100,25,160,186,58,131,4,4,0,1,4,2,59,27,12,2,5,102,39,31,168,128,46,89,105,129,52,56,62,9,0,50,37,0,6,141,10,45,7,0,2,0,2,0,0,0,9,25,63,117,18,61,65,63,4,106,83,0,0,78,16,2,55,51,1,40,92,38,9,129,37,2,0,0,0,0,16,0,43,48,56,124,51,121,96,30,58,128,104,28,102,102,32,16,118,96,0,93,117,79,15,189,10,59,17,113,78,12,64,0,0,19,147,85,37,99,24,1,71,117,1,8,54,39,0,0,84,14,7,54,88,35,64,58,123,62,100,88,129,92,109,79,59,128,102,109,114,106,164

Sequence (194 aa):
LPSINPHKKTIILSGAPNVGKSSFMNIVSRANVDVQSYNLYVGHFDHKLNKYQIIDTPGLLDRAFENRNTIEMTTITALAHINGVILFIIDISEQCGLTIKEQINLFYSIKSVFNKSIVIGFNKIDKCNSLSIDNKLLIKQILDNVKNPIKFSSFSTLTGVGVEQAKITACELLKNDQAESILLDQEQLLNTKL

Radius of gyration: 16.74 Å; Cα contacts (8 Å, |Δi|>4): 332; chains: 1; bounding box: 50×43×33 Å